Protein AF-A0A0N9I502-F1 (afdb_monomer_lite)

Foldseek 3Di:
DPQDAAAEAEEADQVADPDLVVVLLVLVQCVVQPHLAYEYDNHPDQLLVNLLVSLVRDQGHAREYEDPPDQLLRVLQSQLVSLVSNVARYEYEQDCPVHDVVSVLSVVSSLLQLQQADPQQQDCDPPVPDRGDPVRGDFSQDDDDNDGGGDNRPDHRRNLNDHAYEYEDPDDDDDDDDDDFWRYDYHDDDDDPDDRHDHDPDDDDQPDSHSCVSSVTDRGDRDD

Structure (mmCIF, N/CA/C/O backbone):
data_AF-A0A0N9I502-F1
#
_entry.id   AF-A0A0N9I502-F1
#
loop_
_atom_site.group_PDB
_atom_site.id
_atom_site.type_symbol
_atom_site.label_atom_id
_atom_site.label_alt_id
_atom_site.label_comp_id
_atom_site.label_asym_id
_atom_site.label_entity_id
_atom_site.label_seq_id
_atom_site.pdbx_PDB_ins_code
_atom_site.Cartn_x
_atom_site.Cartn_y
_atom_site.Cartn_z
_atom_site.occupancy
_atom_site.B_iso_or_equiv
_atom_site.auth_seq_id
_atom_site.auth_comp_id
_atom_site.auth_asym_id
_atom_site.auth_atom_id
_atom_site.pdbx_PDB_model_num
ATOM 1 N N . MET A 1 1 ? 12.253 -25.266 5.701 1.00 32.28 1 MET A N 1
ATOM 2 C CA . MET A 1 1 ? 11.496 -24.608 4.621 1.00 32.28 1 MET A CA 1
ATOM 3 C C . MET A 1 1 ? 12.439 -23.536 4.128 1.00 32.28 1 MET A C 1
ATOM 5 O O . MET A 1 1 ? 12.827 -22.724 4.959 1.00 32.28 1 MET A O 1
ATOM 9 N N . ASP A 1 2 ? 12.951 -23.654 2.904 1.00 36.03 2 ASP A N 1
ATOM 10 C CA . ASP A 1 2 ? 13.887 -22.654 2.374 1.00 36.03 2 ASP A CA 1
ATOM 11 C C . ASP A 1 2 ? 13.235 -21.266 2.435 1.00 36.03 2 ASP A C 1
ATOM 13 O O . ASP A 1 2 ? 12.031 -21.168 2.166 1.00 36.03 2 ASP A O 1
ATOM 17 N N . PRO A 1 3 ? 13.972 -20.209 2.817 1.00 42.69 3 PRO A N 1
ATOM 18 C CA . PRO A 1 3 ? 13.452 -18.854 2.737 1.00 42.69 3 PRO A CA 1
ATOM 19 C C . PRO A 1 3 ? 13.089 -18.568 1.276 1.00 42.69 3 PRO A C 1
ATOM 21 O O . PRO A 1 3 ? 13.925 -18.657 0.378 1.00 42.69 3 PRO A O 1
ATOM 24 N N . MET A 1 4 ? 11.811 -18.282 1.031 1.00 52.56 4 MET A N 1
ATOM 25 C CA . MET A 1 4 ? 11.301 -17.949 -0.295 1.00 52.56 4 MET A CA 1
ATOM 26 C C . MET A 1 4 ? 12.028 -16.710 -0.825 1.00 52.56 4 MET A C 1
ATOM 28 O O . MET A 1 4 ? 11.868 -15.616 -0.291 1.00 52.56 4 MET A O 1
ATOM 32 N N . THR A 1 5 ? 12.820 -16.870 -1.885 1.00 60.53 5 THR A N 1
ATOM 33 C CA . THR A 1 5 ? 13.452 -15.739 -2.570 1.00 60.53 5 THR A CA 1
ATOM 34 C C . THR A 1 5 ? 12.385 -14.956 -3.337 1.00 60.53 5 THR A C 1
ATOM 36 O O . THR A 1 5 ? 11.864 -15.437 -4.350 1.00 60.53 5 THR A O 1
ATOM 39 N N . ALA A 1 6 ? 12.049 -13.760 -2.854 1.00 65.94 6 ALA A N 1
ATOM 40 C CA . ALA A 1 6 ? 11.193 -12.820 -3.569 1.00 65.94 6 ALA A CA 1
ATOM 41 C C . ALA A 1 6 ? 11.872 -12.377 -4.875 1.00 65.94 6 ALA A C 1
ATOM 43 O O . ALA A 1 6 ? 13.055 -12.039 -4.890 1.00 65.94 6 ALA A O 1
ATOM 44 N N . LEU A 1 7 ? 11.126 -12.361 -5.973 1.00 71.81 7 LEU A N 1
ATOM 45 C CA . LEU A 1 7 ? 11.584 -11.903 -7.277 1.00 71.81 7 LEU A CA 1
ATOM 46 C C . LEU A 1 7 ? 10.995 -10.521 -7.561 1.00 71.81 7 LEU A C 1
ATOM 48 O O . LEU A 1 7 ? 9.862 -10.385 -8.030 1.00 71.81 7 LEU A O 1
ATOM 52 N N . LEU A 1 8 ? 11.790 -9.498 -7.269 1.00 73.56 8 LEU A N 1
ATOM 53 C CA . LEU A 1 8 ? 11.455 -8.096 -7.484 1.00 73.56 8 LEU A CA 1
ATOM 54 C C . LEU A 1 8 ? 12.119 -7.579 -8.764 1.00 73.56 8 LEU A 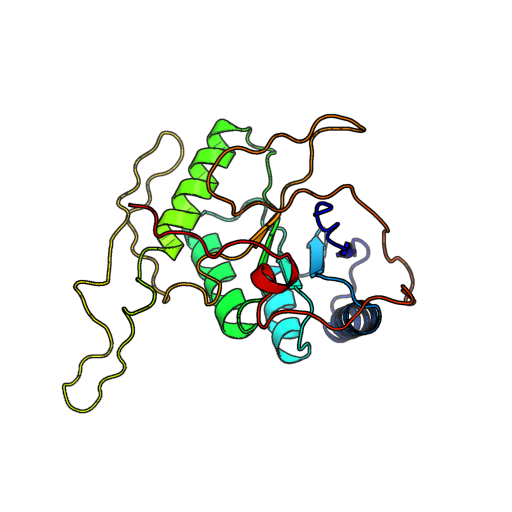C 1
ATOM 56 O O . LEU A 1 8 ? 13.317 -7.767 -8.962 1.00 73.56 8 LEU A O 1
ATOM 60 N N . ALA A 1 9 ? 11.363 -6.881 -9.609 1.00 76.12 9 ALA A N 1
ATOM 61 C CA . ALA A 1 9 ? 11.917 -6.145 -10.742 1.00 76.12 9 ALA A CA 1
ATOM 62 C C . ALA A 1 9 ? 12.116 -4.673 -10.378 1.00 76.12 9 ALA A C 1
ATOM 64 O O . ALA A 1 9 ? 11.144 -3.970 -10.112 1.00 76.12 9 ALA A O 1
ATOM 65 N N . LEU A 1 10 ? 13.354 -4.183 -10.434 1.00 78.38 10 LEU A N 1
ATOM 66 C CA . LEU A 1 10 ? 13.633 -2.751 -10.362 1.00 78.38 10 LEU A CA 1
ATOM 67 C C . LEU A 1 10 ? 13.436 -2.114 -11.746 1.00 78.38 10 LEU A C 1
ATOM 69 O O . LEU A 1 10 ? 14.182 -2.394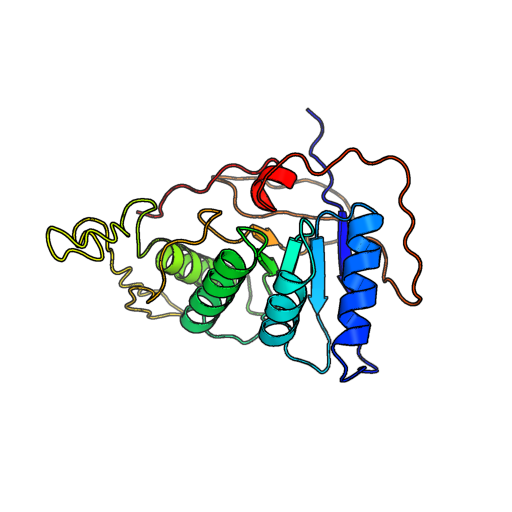 -12.687 1.00 78.38 10 LEU A O 1
ATOM 73 N N . VAL A 1 11 ? 12.444 -1.235 -11.854 1.00 75.44 11 VAL A N 1
ATOM 74 C CA . VAL A 1 11 ? 12.133 -0.460 -13.056 1.00 75.44 11 VAL A CA 1
ATOM 75 C C . VAL A 1 11 ? 12.633 0.967 -12.850 1.00 75.44 11 VAL A C 1
ATOM 77 O O . VAL A 1 11 ? 12.062 1.721 -12.065 1.00 75.44 11 VAL A O 1
ATOM 80 N N . ARG A 1 12 ? 13.706 1.320 -13.566 1.00 74.00 12 ARG A N 1
ATOM 81 C CA . ARG A 1 12 ? 14.266 2.678 -13.633 1.00 74.00 12 ARG A CA 1
ATOM 82 C C . ARG A 1 12 ? 14.110 3.227 -15.040 1.00 74.00 12 ARG A C 1
ATOM 84 O O . ARG A 1 12 ? 14.412 2.522 -16.002 1.00 74.00 12 ARG A O 1
ATOM 91 N N . ASP A 1 13 ? 13.700 4.484 -15.150 1.00 69.19 13 ASP A N 1
ATOM 92 C CA . ASP A 1 13 ? 13.554 5.167 -16.436 1.00 69.19 13 ASP A CA 1
ATOM 93 C C . ASP A 1 13 ? 14.056 6.623 -16.356 1.00 69.19 13 ASP A C 1
ATOM 95 O O . ASP A 1 13 ? 13.267 7.576 -16.360 1.00 69.19 13 ASP A O 1
ATOM 99 N N . PRO A 1 14 ? 15.388 6.818 -16.296 1.00 61.97 14 PRO A N 1
ATOM 100 C CA . PRO A 1 14 ? 15.985 8.151 -16.198 1.00 61.97 14 PRO A CA 1
ATOM 101 C C . PRO A 1 14 ? 15.836 8.959 -17.502 1.00 61.97 14 PRO A C 1
ATOM 103 O O . PRO A 1 14 ? 15.838 10.193 -17.486 1.00 61.97 14 PRO A O 1
ATOM 106 N N . GLY A 1 15 ? 15.687 8.278 -18.648 1.00 61.62 15 GLY A N 1
ATOM 107 C CA . GLY A 1 15 ? 15.419 8.895 -19.954 1.00 61.62 15 GLY A CA 1
ATOM 108 C C . GLY A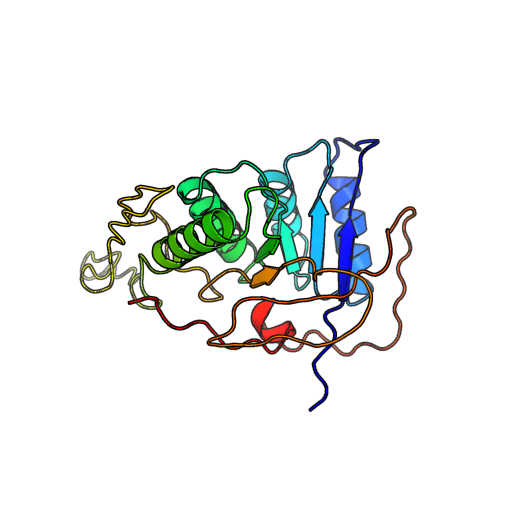 1 15 ? 13.986 9.422 -20.060 1.00 61.62 15 GLY A C 1
ATOM 109 O O . GLY A 1 15 ? 13.758 10.505 -20.615 1.00 61.62 15 GLY A O 1
ATOM 110 N N . GLY A 1 16 ? 13.053 8.721 -19.416 1.00 58.78 16 GLY A N 1
ATOM 111 C CA . GLY A 1 16 ? 11.737 9.188 -19.021 1.00 58.78 16 GLY A CA 1
ATOM 112 C C . GLY A 1 16 ? 10.739 9.219 -20.163 1.00 58.78 16 GLY A C 1
ATOM 113 O O . GLY A 1 16 ? 10.501 10.277 -20.755 1.00 58.78 16 GLY A O 1
ATOM 114 N N . ALA A 1 17 ? 10.103 8.083 -20.411 1.00 66.06 17 ALA A N 1
ATOM 115 C CA . ALA A 1 17 ? 8.831 8.033 -21.094 1.00 66.06 17 ALA A CA 1
ATOM 116 C C . ALA A 1 17 ? 7.770 8.666 -20.168 1.00 66.06 17 ALA A C 1
ATOM 118 O O . ALA A 1 17 ? 7.538 8.230 -19.037 1.00 66.06 17 ALA A O 1
ATOM 119 N N . LEU A 1 18 ? 7.170 9.774 -20.614 1.00 82.69 18 LEU A N 1
ATOM 120 C CA . LEU A 1 18 ? 6.076 10.460 -19.913 1.00 82.69 18 LEU A CA 1
ATOM 121 C C . LEU A 1 18 ? 4.720 9.902 -20.363 1.00 82.69 18 LEU A C 1
ATOM 123 O O . LEU A 1 18 ? 3.784 10.653 -20.637 1.00 82.69 18 LEU A O 1
ATOM 127 N N . ASP A 1 19 ? 4.627 8.583 -20.497 1.00 84.62 19 ASP A N 1
ATOM 128 C CA . ASP A 1 19 ? 3.460 7.906 -21.035 1.00 84.62 19 ASP A CA 1
ATOM 129 C C . ASP A 1 19 ? 3.091 6.678 -20.189 1.00 84.62 19 ASP A C 1
ATOM 131 O O . ASP A 1 19 ? 3.882 5.788 -19.894 1.00 84.62 19 ASP A O 1
ATOM 135 N N . LEU A 1 20 ? 1.829 6.613 -19.770 1.00 90.00 20 LEU A N 1
ATOM 136 C CA . LEU A 1 20 ? 1.331 5.462 -19.020 1.00 90.00 20 LEU A CA 1
ATOM 137 C C . LEU A 1 20 ? 1.453 4.130 -19.799 1.00 90.00 20 LEU A C 1
ATOM 139 O O . LEU A 1 20 ? 1.811 3.132 -19.172 1.00 90.00 20 LEU A O 1
ATOM 143 N N . PRO A 1 21 ? 1.203 4.064 -21.129 1.00 90.19 21 PRO A N 1
ATOM 144 C CA . PRO A 1 21 ? 1.312 2.816 -21.886 1.00 90.19 21 PRO A CA 1
ATOM 145 C C . PRO A 1 21 ? 2.657 2.094 -21.748 1.00 90.19 21 PRO A C 1
ATOM 147 O O . PRO A 1 21 ? 2.661 0.865 -21.698 1.00 90.19 21 PRO A O 1
ATOM 150 N N . HIS A 1 22 ? 3.773 2.822 -21.634 1.00 86.00 22 HIS A N 1
ATOM 151 C CA . HIS A 1 22 ? 5.092 2.229 -21.415 1.00 86.00 22 HIS A CA 1
ATOM 152 C C . HIS A 1 22 ? 5.140 1.408 -20.118 1.00 86.00 22 HIS A C 1
ATOM 154 O O . HIS A 1 22 ? 5.464 0.218 -20.133 1.00 86.00 22 HIS A O 1
ATOM 160 N N . TYR A 1 23 ? 4.717 2.003 -19.001 1.00 88.62 23 TYR A N 1
ATOM 161 C CA . TYR A 1 23 ? 4.699 1.328 -17.701 1.00 88.62 23 TYR A CA 1
ATOM 162 C C . TYR A 1 23 ? 3.698 0.167 -17.658 1.00 88.62 23 TYR A C 1
ATOM 164 O O . TYR A 1 23 ? 3.977 -0.861 -17.043 1.00 88.62 23 TYR A O 1
ATOM 172 N N . VAL A 1 24 ? 2.561 0.286 -18.353 1.00 91.62 24 VAL A N 1
ATOM 173 C CA . VAL A 1 24 ? 1.575 -0.804 -18.477 1.00 91.62 24 VAL A CA 1
ATOM 174 C C . VAL A 1 24 ? 2.173 -2.013 -19.199 1.00 91.62 24 VAL A C 1
ATOM 176 O O . VAL A 1 24 ? 2.003 -3.149 -18.755 1.00 91.62 24 VAL A O 1
ATOM 179 N N . GLN A 1 25 ? 2.911 -1.789 -20.289 1.00 85.38 25 GLN A N 1
ATOM 180 C CA . GLN A 1 25 ? 3.576 -2.867 -21.025 1.00 85.38 25 GLN A CA 1
ATOM 181 C C . GLN A 1 25 ? 4.608 -3.597 -20.160 1.00 85.38 25 GLN A C 1
ATOM 183 O O . GLN A 1 25 ? 4.646 -4.832 -20.177 1.00 85.38 25 GLN A O 1
ATOM 188 N N . ILE A 1 26 ? 5.399 -2.852 -19.381 1.00 86.00 26 ILE A N 1
ATOM 189 C CA . ILE A 1 26 ? 6.369 -3.415 -18.435 1.00 86.00 26 ILE A CA 1
ATOM 190 C C . ILE A 1 26 ? 5.654 -4.240 -17.363 1.00 86.00 26 ILE A C 1
ATOM 192 O O . ILE A 1 26 ? 5.982 -5.413 -17.184 1.00 86.00 26 ILE A O 1
ATOM 196 N N . ALA A 1 27 ? 4.649 -3.671 -16.692 1.00 89.25 27 ALA A N 1
ATOM 197 C CA . ALA A 1 27 ? 3.937 -4.338 -15.604 1.00 89.25 27 ALA A CA 1
ATOM 198 C C . ALA A 1 27 ? 3.314 -5.668 -16.055 1.00 89.25 27 ALA A C 1
ATOM 200 O O . ALA A 1 27 ? 3.520 -6.702 -15.421 1.00 89.25 27 ALA A O 1
ATOM 201 N N . HIS A 1 28 ? 2.650 -5.679 -17.214 1.00 88.38 28 HIS A N 1
ATOM 202 C CA . HIS A 1 28 ? 2.103 -6.906 -17.787 1.00 88.38 28 HIS A CA 1
ATOM 203 C C . HIS A 1 28 ? 3.176 -7.922 -18.196 1.00 88.38 28 HIS A C 1
ATOM 205 O O . HIS A 1 28 ? 2.949 -9.128 -18.093 1.00 88.38 28 HIS A O 1
ATOM 211 N N . ALA A 1 29 ? 4.326 -7.475 -18.709 1.00 83.31 29 ALA A N 1
ATOM 212 C CA . ALA A 1 29 ? 5.420 -8.382 -19.044 1.00 83.31 29 ALA A CA 1
ATOM 213 C C . ALA A 1 29 ? 5.975 -9.069 -17.789 1.00 83.31 29 ALA A C 1
ATOM 215 O O . ALA A 1 29 ? 6.150 -10.286 -17.797 1.00 83.31 29 ALA A O 1
ATOM 216 N N . LEU A 1 30 ? 6.176 -8.309 -16.711 1.00 84.12 30 LEU A N 1
ATOM 217 C CA . LEU A 1 30 ? 6.656 -8.816 -15.426 1.00 84.12 30 LEU A CA 1
ATOM 218 C C . LEU A 1 30 ? 5.656 -9.778 -14.771 1.00 84.12 30 LEU A C 1
ATOM 220 O O . LEU A 1 30 ? 6.042 -10.843 -14.296 1.00 84.12 30 LEU A O 1
ATOM 224 N N . GLU A 1 31 ? 4.364 -9.454 -14.806 1.00 87.50 31 GLU A N 1
ATOM 225 C CA . GLU A 1 31 ? 3.307 -10.304 -14.248 1.00 87.50 31 GLU A CA 1
ATOM 226 C C . GLU A 1 31 ? 3.154 -11.632 -15.013 1.00 87.50 31 GLU A C 1
ATOM 228 O O . GLU A 1 31 ? 3.021 -12.703 -14.411 1.00 87.50 31 GLU A O 1
ATOM 233 N N . ARG A 1 32 ? 3.256 -11.603 -16.352 1.00 84.69 32 ARG A N 1
ATOM 234 C CA . ARG A 1 32 ? 3.321 -12.833 -17.168 1.00 84.69 32 ARG A CA 1
ATOM 235 C C . ARG A 1 32 ? 4.568 -13.658 -16.860 1.00 84.69 32 ARG A C 1
ATOM 237 O O . ARG A 1 32 ? 4.495 -14.883 -16.875 1.00 84.69 32 ARG A O 1
ATOM 244 N N . ALA A 1 33 ? 5.682 -12.989 -16.573 1.00 80.19 33 ALA A N 1
ATOM 245 C CA . ALA A 1 33 ? 6.946 -13.606 -16.188 1.00 80.19 33 ALA A CA 1
ATOM 246 C C . ALA A 1 33 ? 7.007 -14.032 -14.710 1.00 80.19 33 ALA A C 1
ATOM 248 O O . ALA A 1 33 ? 8.052 -14.503 -14.271 1.00 80.19 33 ALA A O 1
ATOM 249 N N . ARG A 1 34 ? 5.906 -13.896 -13.953 1.00 83.44 34 ARG A N 1
ATOM 250 C CA . ARG A 1 34 ? 5.786 -14.329 -12.550 1.00 83.44 34 ARG A CA 1
ATOM 251 C C . ARG A 1 34 ? 6.758 -13.633 -11.591 1.00 83.44 34 ARG A C 1
ATOM 253 O O . ARG A 1 34 ? 7.256 -14.252 -10.651 1.00 83.44 34 ARG A O 1
ATOM 260 N N . PHE A 1 35 ? 7.004 -12.342 -11.809 1.00 84.50 35 PHE A N 1
ATOM 261 C CA . PHE A 1 35 ? 7.614 -11.491 -10.785 1.00 84.50 35 PHE A CA 1
ATOM 262 C C . PHE A 1 35 ? 6.652 -11.293 -9.616 1.00 84.50 35 PHE A C 1
ATOM 264 O O . PHE A 1 35 ? 5.452 -11.097 -9.821 1.00 84.50 35 PHE A O 1
ATOM 271 N N . ASP A 1 36 ? 7.186 -11.317 -8.399 1.00 83.44 36 ASP A N 1
ATOM 272 C CA . ASP A 1 36 ? 6.411 -11.091 -7.179 1.00 83.44 36 ASP A CA 1
ATOM 273 C C . ASP A 1 36 ? 5.995 -9.623 -7.077 1.00 83.44 36 ASP A C 1
ATOM 275 O O . ASP A 1 36 ? 4.877 -9.312 -6.668 1.00 83.44 36 ASP A O 1
ATOM 279 N N . ALA A 1 37 ? 6.868 -8.713 -7.510 1.00 88.12 37 ALA A N 1
ATOM 280 C CA . ALA A 1 37 ? 6.613 -7.284 -7.483 1.00 88.12 37 ALA A CA 1
ATOM 281 C C . ALA A 1 37 ? 7.439 -6.511 -8.523 1.00 88.12 37 ALA A C 1
ATOM 283 O O . ALA A 1 37 ? 8.479 -6.978 -8.995 1.00 88.12 37 ALA A O 1
ATOM 284 N N . LEU A 1 38 ? 6.989 -5.296 -8.835 1.00 89.81 38 LEU A N 1
ATOM 285 C CA . LEU A 1 38 ? 7.773 -4.269 -9.514 1.00 89.81 38 LEU A CA 1
ATOM 286 C C . LEU A 1 38 ? 8.036 -3.106 -8.551 1.00 89.81 38 LEU A C 1
ATOM 288 O O . LEU A 1 38 ? 7.127 -2.653 -7.857 1.00 89.81 38 LEU A O 1
ATOM 292 N N . LEU A 1 39 ? 9.274 -2.627 -8.532 1.00 88.00 39 LEU A N 1
ATOM 293 C CA . LEU A 1 39 ? 9.710 -1.429 -7.830 1.00 88.00 39 LEU A CA 1
ATOM 294 C C . LEU A 1 39 ? 9.932 -0.326 -8.851 1.00 88.00 39 LEU A C 1
ATOM 296 O O . LEU A 1 39 ? 10.782 -0.456 -9.731 1.00 88.00 39 LEU A O 1
ATOM 300 N N . LEU A 1 40 ? 9.174 0.756 -8.712 1.00 87.25 40 LEU A N 1
ATOM 301 C CA . LEU A 1 40 ? 9.327 1.938 -9.544 1.00 87.25 40 LEU A CA 1
ATOM 302 C C . LEU A 1 40 ? 10.155 2.983 -8.790 1.00 87.25 40 LEU A C 1
ATOM 304 O O . LEU A 1 40 ? 9.727 3.474 -7.746 1.00 87.25 40 LEU A O 1
ATOM 308 N N . SER A 1 41 ? 11.338 3.295 -9.317 1.00 81.19 41 SER A N 1
ATOM 309 C CA . SER A 1 41 ? 12.295 4.246 -8.735 1.00 81.19 41 SER A CA 1
ATOM 310 C C . SER A 1 41 ? 13.018 4.995 -9.855 1.00 81.19 41 SER A C 1
ATOM 312 O O . SER A 1 41 ? 13.118 4.489 -10.972 1.00 81.19 41 SER A O 1
ATOM 314 N N . ASP A 1 42 ? 13.528 6.195 -9.568 1.00 76.69 42 ASP A N 1
ATOM 315 C CA . ASP A 1 42 ? 14.290 7.012 -10.525 1.00 76.69 42 ASP A CA 1
ATOM 316 C C . ASP A 1 42 ? 13.560 7.190 -11.877 1.00 76.69 42 ASP A C 1
ATOM 318 O O . ASP A 1 42 ? 14.092 6.932 -12.961 1.00 76.69 42 ASP A O 1
ATOM 322 N N . THR A 1 43 ? 12.282 7.573 -11.796 1.00 79.19 43 THR A N 1
ATOM 323 C CA . THR A 1 43 ? 11.407 7.864 -12.939 1.00 79.19 43 THR A CA 1
ATOM 324 C C . THR A 1 43 ? 11.049 9.343 -12.999 1.00 79.19 43 THR A C 1
ATOM 326 O O . THR A 1 43 ? 10.945 10.014 -11.974 1.00 79.19 43 THR A O 1
ATOM 329 N N . LYS A 1 44 ? 10.779 9.871 -14.202 1.00 83.81 44 LYS A N 1
ATOM 330 C CA . LYS A 1 44 ? 10.295 11.261 -14.346 1.00 83.81 44 LYS A CA 1
ATOM 331 C C . LYS A 1 44 ? 8.889 11.485 -13.786 1.00 83.81 44 LYS A C 1
ATOM 333 O O . LYS A 1 44 ? 8.570 12.599 -13.377 1.00 83.81 44 LYS A O 1
ATOM 338 N N . LEU A 1 45 ? 8.035 10.464 -13.831 1.00 88.31 45 LEU A N 1
ATOM 339 C CA . LEU A 1 45 ? 6.712 10.495 -13.209 1.00 88.31 45 LEU A CA 1
ATOM 340 C C . LEU A 1 45 ? 6.818 10.067 -11.742 1.00 88.31 45 LEU A C 1
ATOM 342 O O . LEU A 1 45 ? 7.619 9.196 -11.418 1.00 88.31 45 LEU A O 1
ATOM 346 N N . ASP A 1 46 ? 5.980 10.646 -10.881 1.00 89.94 46 ASP A N 1
ATOM 347 C CA . ASP A 1 46 ? 5.867 10.254 -9.470 1.00 89.94 46 ASP A CA 1
ATOM 348 C C . ASP A 1 46 ? 5.349 8.800 -9.364 1.00 89.94 46 ASP A C 1
ATOM 350 O O . ASP A 1 46 ? 4.230 8.522 -9.826 1.00 89.94 46 ASP A O 1
ATOM 354 N N . PRO A 1 47 ? 6.103 7.867 -8.745 1.00 91.75 47 PRO A N 1
ATOM 355 C CA . PRO A 1 47 ? 5.658 6.489 -8.555 1.00 91.75 47 PRO A CA 1
ATOM 356 C C . PRO A 1 47 ? 4.307 6.367 -7.845 1.00 91.75 47 PRO A C 1
ATOM 358 O O . PRO A 1 47 ? 3.492 5.516 -8.201 1.00 91.75 47 PRO A O 1
ATOM 361 N N . LEU A 1 48 ? 4.006 7.264 -6.901 1.00 92.75 48 LEU A N 1
ATOM 362 C CA . LEU A 1 48 ? 2.738 7.278 -6.164 1.00 92.75 48 LEU A CA 1
ATOM 363 C C . LEU A 1 48 ? 1.552 7.754 -7.019 1.00 92.75 48 LEU A C 1
ATOM 365 O O . LEU A 1 48 ? 0.412 7.708 -6.554 1.00 92.75 48 LEU A O 1
ATOM 369 N N . VAL A 1 49 ? 1.799 8.182 -8.260 1.00 94.12 49 VAL A N 1
ATOM 370 C CA . VAL A 1 49 ? 0.779 8.460 -9.283 1.00 94.12 49 VAL A CA 1
ATOM 371 C C . VAL A 1 49 ? 0.692 7.321 -10.300 1.00 94.12 49 VAL A C 1
ATOM 373 O O . VAL A 1 49 ? -0.410 6.920 -10.675 1.00 94.12 49 VAL A O 1
ATOM 376 N N . VAL A 1 50 ? 1.831 6.767 -10.724 1.00 95.00 50 VAL A N 1
ATOM 377 C CA . VAL A 1 50 ? 1.880 5.696 -11.735 1.00 95.00 50 VAL A CA 1
ATOM 378 C C . VAL A 1 50 ? 1.365 4.368 -11.179 1.00 95.00 50 VAL A C 1
ATOM 380 O O . VAL A 1 50 ? 0.544 3.714 -11.820 1.00 95.00 50 VAL A O 1
ATOM 383 N N . LEU A 1 51 ? 1.788 3.972 -9.976 1.00 97.19 51 LEU A N 1
ATOM 384 C CA . LEU A 1 51 ? 1.429 2.676 -9.392 1.00 97.19 51 LEU A CA 1
ATOM 385 C C . LEU A 1 51 ? -0.091 2.501 -9.198 1.00 97.19 51 LEU A C 1
ATOM 387 O O . LEU A 1 51 ? -0.593 1.439 -9.560 1.00 97.19 51 LEU A O 1
ATOM 391 N N . PRO A 1 52 ? -0.873 3.505 -8.741 1.00 97.56 52 PRO A N 1
ATOM 392 C CA . PRO A 1 52 ? -2.335 3.408 -8.740 1.00 97.56 52 PRO A CA 1
ATOM 393 C C . PRO A 1 52 ? -2.959 3.173 -10.123 1.00 97.56 52 PRO A C 1
ATOM 395 O O . PRO A 1 52 ? -3.955 2.460 -10.225 1.00 97.56 52 PRO A O 1
ATOM 398 N N . ALA A 1 53 ? -2.390 3.738 -11.193 1.00 97.44 53 ALA A N 1
ATOM 399 C CA . ALA A 1 53 ? -2.861 3.455 -12.547 1.00 97.44 53 ALA A CA 1
ATOM 400 C C . ALA A 1 53 ? -2.536 2.011 -12.956 1.00 97.44 53 ALA A C 1
ATOM 402 O O . ALA A 1 53 ? -3.398 1.322 -13.501 1.00 97.44 53 ALA A O 1
ATOM 403 N N . LEU A 1 54 ? -1.340 1.516 -12.621 1.00 97.69 54 LEU A N 1
ATOM 404 C CA . LEU A 1 54 ? -0.964 0.119 -12.866 1.00 97.69 54 LEU A CA 1
ATOM 405 C C . LEU A 1 54 ? -1.819 -0.868 -12.065 1.00 97.69 54 LEU A C 1
ATOM 407 O O . LEU A 1 54 ? -2.143 -1.940 -12.573 1.00 97.69 54 LEU A O 1
ATOM 411 N N . ALA A 1 55 ? -2.252 -0.494 -10.859 1.00 98.19 55 ALA A N 1
ATOM 412 C CA . ALA A 1 55 ? -3.163 -1.299 -10.050 1.00 98.19 55 ALA A CA 1
ATOM 413 C C . ALA A 1 55 ? -4.487 -1.602 -10.768 1.00 98.19 55 ALA A C 1
ATOM 415 O O . ALA A 1 55 ? -5.049 -2.671 -10.566 1.00 98.19 55 ALA A O 1
ATOM 416 N N . SER A 1 56 ? -4.961 -0.694 -11.629 1.00 97.12 56 SER A N 1
ATOM 417 C CA . SER A 1 56 ? -6.215 -0.870 -12.376 1.00 97.12 56 SER A CA 1
ATOM 418 C C . SER A 1 56 ? -6.110 -1.806 -13.587 1.00 97.12 56 SER A C 1
ATOM 420 O O . SER A 1 56 ? -7.133 -2.183 -14.155 1.00 97.12 56 SER A O 1
ATOM 422 N N . VAL A 1 57 ? -4.889 -2.162 -13.994 1.00 97.69 57 VAL A N 1
ATOM 423 C CA . VAL A 1 57 ? -4.609 -2.983 -15.184 1.00 97.69 57 VAL A CA 1
ATOM 424 C C . VAL A 1 57 ? -3.700 -4.176 -14.884 1.00 97.69 57 VAL A C 1
ATOM 426 O O . VAL A 1 57 ? -3.141 -4.763 -15.796 1.00 97.69 57 VAL A O 1
ATOM 429 N N . THR A 1 58 ? -3.513 -4.536 -13.618 1.00 96.94 58 THR A N 1
ATOM 430 C CA . THR A 1 58 ? -2.760 -5.728 -13.198 1.00 96.94 58 THR A CA 1
ATOM 431 C C . THR A 1 58 ? -3.527 -6.431 -12.094 1.00 96.94 58 THR A C 1
ATOM 433 O O . THR A 1 58 ? -4.233 -5.767 -11.334 1.00 96.94 58 THR A O 1
ATOM 436 N N . ASP A 1 59 ? -3.361 -7.743 -11.973 1.00 95.25 59 ASP A N 1
ATOM 437 C CA . ASP A 1 59 ? -4.194 -8.566 -11.089 1.00 95.25 59 ASP A CA 1
ATOM 438 C C . ASP A 1 59 ? -3.435 -9.075 -9.857 1.00 95.25 59 ASP A C 1
ATOM 440 O O . ASP A 1 59 ? -4.019 -9.250 -8.788 1.00 95.25 59 ASP A O 1
ATOM 444 N N . HIS A 1 60 ? -2.127 -9.301 -9.978 1.00 94.31 60 HIS A N 1
ATOM 445 C CA . HIS A 1 60 ? -1.356 -10.080 -9.012 1.00 94.31 60 HIS A CA 1
ATOM 446 C C . HIS A 1 60 ? -0.019 -9.459 -8.621 1.00 94.31 60 HIS A C 1
ATOM 448 O O . HIS A 1 60 ? 0.371 -9.564 -7.458 1.00 94.31 60 HIS A O 1
ATOM 454 N N . ILE A 1 61 ? 0.688 -8.819 -9.556 1.00 92.81 61 ILE A N 1
ATOM 455 C CA . ILE A 1 61 ? 2.036 -8.306 -9.279 1.00 92.81 61 ILE A CA 1
ATOM 456 C C . ILE A 1 61 ? 2.017 -7.232 -8.179 1.00 92.81 61 ILE A C 1
ATOM 458 O O . ILE A 1 61 ? 1.149 -6.355 -8.162 1.00 92.81 61 ILE A O 1
ATOM 462 N N . GLY A 1 62 ? 2.973 -7.289 -7.253 1.00 95.50 62 GLY A N 1
ATOM 463 C CA . GLY A 1 62 ? 3.196 -6.255 -6.245 1.00 95.50 62 GLY A CA 1
ATOM 464 C C . GLY A 1 62 ? 3.618 -4.915 -6.851 1.00 95.50 62 GLY A C 1
ATOM 465 O O . GLY A 1 62 ? 4.334 -4.868 -7.850 1.00 95.50 62 GLY A O 1
ATOM 466 N N . LEU A 1 63 ? 3.187 -3.822 -6.229 1.00 97.12 63 LEU A N 1
ATOM 467 C CA . LEU A 1 63 ? 3.394 -2.447 -6.680 1.00 97.12 63 LEU A CA 1
ATOM 468 C C . LEU A 1 63 ? 4.170 -1.684 -5.606 1.00 97.12 63 LEU A C 1
ATOM 470 O O . LEU A 1 63 ? 3.584 -1.185 -4.643 1.00 97.12 63 LEU A O 1
ATOM 474 N N . VAL A 1 64 ? 5.492 -1.632 -5.756 1.00 93.31 64 VAL A N 1
ATOM 475 C CA . VAL A 1 64 ? 6.406 -1.092 -4.745 1.00 93.31 64 VAL A CA 1
ATOM 476 C C . VAL A 1 64 ? 6.815 0.322 -5.126 1.00 93.31 64 VAL A C 1
ATOM 478 O O . VAL A 1 64 ? 7.362 0.558 -6.206 1.00 93.31 64 VAL A O 1
ATOM 481 N N . ALA A 1 65 ? 6.531 1.264 -4.231 1.00 91.19 65 ALA A N 1
ATOM 482 C CA . ALA A 1 65 ? 6.921 2.656 -4.386 1.00 91.19 65 ALA A CA 1
ATOM 483 C C . ALA A 1 65 ? 8.250 2.924 -3.677 1.00 91.19 65 ALA A C 1
ATOM 485 O O . ALA A 1 65 ? 8.401 2.589 -2.500 1.00 91.19 65 ALA A O 1
ATOM 486 N N . ASP A 1 66 ? 9.167 3.581 -4.380 1.00 83.31 66 ASP A N 1
ATOM 487 C CA . ASP A 1 66 ? 10.221 4.379 -3.762 1.00 83.31 66 ASP A CA 1
ATOM 488 C C . ASP A 1 66 ? 9.640 5.746 -3.375 1.00 83.31 66 ASP A C 1
ATOM 490 O O . ASP A 1 66 ? 8.944 6.385 -4.172 1.00 83.31 66 ASP A O 1
ATOM 494 N N . THR A 1 67 ? 9.844 6.163 -2.127 1.00 75.62 67 THR A N 1
ATOM 495 C CA . THR A 1 67 ? 9.180 7.344 -1.563 1.00 75.62 67 THR A CA 1
ATOM 496 C C . THR A 1 67 ? 10.107 8.217 -0.725 1.00 75.62 67 THR A C 1
ATOM 498 O O . THR A 1 67 ? 9.651 8.843 0.241 1.00 75.62 67 THR A O 1
ATOM 501 N N . SER A 1 68 ? 11.392 8.270 -1.080 1.00 76.19 68 SER A N 1
ATOM 502 C CA . SER A 1 68 ? 12.348 9.218 -0.500 1.00 76.19 68 SER A CA 1
ATOM 503 C C . SER A 1 68 ? 11.768 10.638 -0.431 1.00 76.19 68 SER A C 1
ATOM 505 O O . SER A 1 68 ? 11.164 11.143 -1.380 1.00 76.19 68 SER A O 1
ATOM 507 N N . GLY A 1 69 ? 11.933 11.298 0.718 1.00 81.38 69 GLY A N 1
ATOM 508 C CA . GLY A 1 69 ? 11.533 12.696 0.921 1.00 81.38 69 GLY A CA 1
ATOM 509 C C . GLY A 1 69 ? 10.036 12.957 1.156 1.00 81.38 69 GLY A C 1
ATOM 510 O O . GLY A 1 69 ? 9.626 14.117 1.242 1.00 81.38 69 GLY A O 1
ATOM 511 N N . VAL A 1 70 ? 9.193 11.928 1.288 1.00 89.88 70 VAL A N 1
ATOM 512 C CA . VAL A 1 70 ? 7.771 12.101 1.641 1.00 89.88 70 VAL A CA 1
ATOM 513 C C . VAL A 1 70 ? 7.606 12.135 3.165 1.00 89.88 70 VAL A C 1
ATOM 515 O O . VAL A 1 70 ? 8.143 11.292 3.869 1.00 89.88 70 VAL A O 1
ATOM 518 N N . ALA A 1 71 ? 6.822 13.068 3.714 1.00 93.00 71 ALA A N 1
ATOM 519 C CA . ALA A 1 71 ? 6.529 13.087 5.154 1.00 93.00 71 ALA A CA 1
ATOM 520 C C . ALA A 1 71 ? 5.676 11.867 5.587 1.00 93.00 71 ALA A C 1
ATOM 522 O O . ALA A 1 71 ? 4.766 11.476 4.842 1.00 93.00 71 ALA A O 1
ATOM 523 N N . PRO A 1 72 ? 5.858 11.318 6.806 1.00 94.38 72 PRO A N 1
ATOM 524 C CA . PRO A 1 72 ? 5.309 10.010 7.186 1.00 94.38 72 PRO A CA 1
ATOM 525 C C . PRO A 1 72 ? 3.775 9.946 7.131 1.00 94.38 72 PRO A C 1
ATOM 527 O O . PRO A 1 72 ? 3.210 8.956 6.670 1.00 94.38 72 PRO A O 1
ATOM 530 N N . TYR A 1 73 ? 3.065 11.025 7.493 1.00 97.62 73 TYR A N 1
ATOM 531 C CA . TYR A 1 73 ? 1.598 11.060 7.383 1.00 97.62 73 TYR A CA 1
ATOM 532 C C . TYR A 1 73 ? 1.107 10.954 5.934 1.00 97.62 73 TYR A C 1
ATOM 534 O O . TYR A 1 73 ? 0.127 10.267 5.634 1.00 97.62 73 TYR A O 1
ATOM 542 N N . HIS A 1 74 ? 1.785 11.647 5.017 1.00 96.81 74 HIS A N 1
ATOM 543 C CA . HIS A 1 74 ? 1.439 11.615 3.602 1.00 96.81 74 HIS A CA 1
ATOM 544 C C . HIS A 1 74 ? 1.784 10.270 2.982 1.00 96.81 74 HIS A C 1
ATOM 546 O O . HIS A 1 74 ? 0.973 9.752 2.211 1.00 96.81 74 HIS A O 1
ATOM 552 N N . LEU A 1 75 ? 2.927 9.692 3.355 1.00 95.81 75 LEU A N 1
ATOM 553 C CA . LEU A 1 75 ? 3.312 8.367 2.906 1.00 95.81 75 LEU A CA 1
ATOM 554 C C . LEU A 1 75 ? 2.292 7.316 3.354 1.00 95.81 75 LEU A C 1
ATOM 556 O O . LEU A 1 75 ? 1.733 6.617 2.508 1.00 95.81 75 LEU A O 1
ATOM 560 N N . ALA A 1 76 ? 1.982 7.269 4.654 1.00 97.19 76 ALA A N 1
ATOM 561 C CA . ALA A 1 76 ? 1.035 6.314 5.222 1.00 97.19 76 ALA A CA 1
ATOM 562 C C . ALA A 1 76 ? -0.307 6.347 4.477 1.00 97.19 76 ALA A C 1
ATOM 564 O O . ALA A 1 76 ? -0.828 5.308 4.069 1.00 97.19 76 ALA A O 1
ATOM 565 N N . ARG A 1 77 ? -0.839 7.549 4.213 1.00 98.00 77 ARG A N 1
ATOM 566 C CA . ARG A 1 77 ? -2.103 7.722 3.483 1.00 98.00 77 ARG A CA 1
ATOM 567 C C . ARG A 1 77 ? -2.007 7.272 2.023 1.00 98.00 77 ARG A C 1
ATOM 569 O O . ARG A 1 77 ? -2.942 6.640 1.529 1.00 98.00 77 ARG A O 1
ATOM 576 N N . LYS A 1 78 ? -0.926 7.625 1.319 1.00 97.62 78 LYS A N 1
ATOM 577 C CA . LYS A 1 78 ? -0.733 7.284 -0.101 1.00 97.62 78 LYS A CA 1
ATOM 578 C C . LYS A 1 78 ? -0.585 5.775 -0.288 1.00 97.62 78 LYS A C 1
ATOM 580 O O . LYS A 1 78 ? -1.298 5.207 -1.109 1.00 97.62 78 LYS A O 1
ATOM 585 N N . LEU A 1 79 ? 0.245 5.125 0.525 1.00 97.50 79 LEU A N 1
ATOM 586 C CA . LEU A 1 79 ? 0.434 3.676 0.477 1.00 97.50 79 LEU A CA 1
ATOM 587 C C . LEU A 1 79 ? -0.814 2.909 0.914 1.00 97.50 79 LEU A C 1
ATOM 589 O O . LEU A 1 79 ? -1.186 1.954 0.247 1.00 97.50 79 LEU A O 1
ATOM 593 N N . ALA A 1 80 ? -1.522 3.355 1.958 1.00 98.12 80 ALA A N 1
ATOM 594 C CA . ALA A 1 80 ? -2.800 2.744 2.330 1.00 98.12 80 ALA A CA 1
ATOM 595 C C . ALA A 1 80 ? -3.826 2.849 1.192 1.00 98.12 80 ALA A C 1
ATOM 597 O O . ALA A 1 80 ? -4.559 1.902 0.923 1.00 98.12 80 ALA A O 1
ATOM 598 N N . SER A 1 81 ? -3.857 3.985 0.488 1.00 98.25 81 SER A N 1
ATOM 599 C CA . SER A 1 81 ? -4.731 4.160 -0.677 1.00 98.25 81 SER A CA 1
ATOM 600 C C . SER A 1 81 ? -4.344 3.214 -1.814 1.00 98.25 81 SER A C 1
ATOM 602 O O . SER A 1 81 ? -5.224 2.572 -2.379 1.00 98.25 81 SER A O 1
ATOM 604 N N . LEU A 1 82 ? -3.048 3.088 -2.124 1.00 98.25 82 LEU A N 1
ATOM 605 C CA . LEU A 1 82 ? -2.552 2.123 -3.108 1.00 98.25 82 LEU A CA 1
ATOM 606 C C . LEU A 1 82 ? -2.907 0.686 -2.706 1.00 98.25 82 LEU A C 1
ATOM 608 O O . LEU A 1 82 ? -3.325 -0.093 -3.558 1.00 98.25 82 LEU A O 1
ATOM 612 N N . ASP A 1 83 ? -2.796 0.337 -1.426 1.00 98.31 83 ASP A N 1
ATOM 613 C CA . ASP A 1 83 ? -3.109 -1.009 -0.944 1.00 98.31 83 ASP A CA 1
ATOM 614 C C . ASP A 1 83 ? -4.602 -1.322 -1.097 1.00 98.31 83 ASP A C 1
ATOM 616 O O . ASP A 1 83 ? -4.958 -2.373 -1.623 1.00 98.31 83 ASP A O 1
ATOM 620 N N . HIS A 1 84 ? -5.489 -0.378 -0.759 1.00 97.88 84 HIS A N 1
ATOM 621 C CA . HIS A 1 84 ? -6.930 -0.516 -1.020 1.00 97.88 84 HIS A CA 1
ATOM 622 C C . HIS A 1 84 ? -7.253 -0.613 -2.515 1.00 97.88 84 HIS A C 1
ATOM 624 O O . HIS A 1 84 ? -8.044 -1.467 -2.907 1.00 97.88 84 HIS A O 1
ATOM 630 N N . LEU A 1 85 ? -6.650 0.236 -3.355 1.00 98.06 85 LEU A N 1
ATOM 631 C CA . LEU A 1 85 ? -6.895 0.244 -4.805 1.00 98.06 85 LEU A CA 1
ATOM 632 C C . LEU A 1 85 ? -6.398 -1.028 -5.494 1.00 98.06 85 LEU A C 1
ATOM 634 O O . LEU A 1 85 ? -7.014 -1.489 -6.448 1.00 98.06 85 LEU A O 1
ATOM 638 N N . SER A 1 86 ? -5.285 -1.581 -5.019 1.00 98.19 86 SER A N 1
ATOM 639 C CA . SER A 1 86 ? -4.653 -2.761 -5.605 1.00 98.19 86 SER A CA 1
ATOM 640 C C . SER A 1 86 ? -5.162 -4.084 -5.032 1.00 98.19 86 SER A C 1
ATOM 642 O O . SER A 1 86 ? -4.777 -5.134 -5.539 1.00 98.19 86 SER A O 1
ATOM 644 N N . GLY A 1 87 ? -6.024 -4.052 -4.010 1.00 97.25 87 GLY A N 1
ATOM 645 C CA . GLY A 1 87 ? -6.519 -5.259 -3.347 1.00 97.25 87 GLY A CA 1
ATOM 646 C C . GLY A 1 87 ? -5.484 -5.919 -2.435 1.00 97.25 87 GLY A C 1
ATOM 647 O O . GLY A 1 87 ? -5.512 -7.128 -2.246 1.00 97.25 87 GLY A O 1
ATOM 648 N N . GLY A 1 88 ? -4.570 -5.138 -1.864 1.00 97.62 88 GLY A N 1
ATOM 649 C CA . GLY A 1 88 ? -3.506 -5.654 -1.021 1.00 97.62 88 GLY A CA 1
ATOM 650 C C . GLY A 1 88 ? -2.256 -6.018 -1.813 1.00 97.62 88 GLY A C 1
ATOM 651 O O . GLY A 1 88 ? -1.738 -7.120 -1.651 1.00 97.62 88 GLY A O 1
ATOM 652 N N . ARG A 1 89 ? -1.776 -5.159 -2.715 1.00 97.75 89 ARG A N 1
ATOM 653 C CA . ARG A 1 89 ? -0.527 -5.388 -3.468 1.00 97.75 89 ARG A CA 1
ATOM 654 C C . ARG A 1 89 ? 0.484 -4.258 -3.297 1.00 97.75 89 ARG A C 1
ATOM 656 O O . ARG A 1 89 ? 1.475 -4.233 -4.023 1.00 97.75 89 ARG A O 1
ATOM 663 N N . ALA A 1 90 ? 0.260 -3.329 -2.370 1.00 97.25 90 ALA A N 1
ATOM 664 C CA . ALA A 1 90 ? 1.189 -2.230 -2.162 1.00 97.25 90 ALA A CA 1
ATOM 665 C C . ALA A 1 90 ? 2.463 -2.705 -1.456 1.00 97.25 90 ALA A C 1
ATOM 667 O O . ALA A 1 90 ? 2.425 -3.518 -0.530 1.00 97.25 90 ALA A O 1
ATOM 668 N N . GLY A 1 91 ? 3.587 -2.132 -1.868 1.00 93.31 91 GLY A N 1
ATOM 669 C CA . GLY A 1 91 ? 4.839 -2.211 -1.137 1.00 93.31 91 GLY A CA 1
ATOM 670 C C . GLY A 1 91 ? 5.512 -0.850 -1.026 1.00 93.31 91 GLY A C 1
ATOM 671 O O . GLY A 1 91 ? 5.200 0.087 -1.765 1.00 93.31 91 GLY A O 1
ATOM 672 N N . TRP A 1 92 ? 6.451 -0.755 -0.099 1.00 90.88 92 TRP A N 1
ATOM 673 C CA . TRP A 1 92 ? 7.219 0.447 0.183 1.00 90.88 92 TRP A CA 1
ATOM 674 C C . TRP A 1 92 ? 8.694 0.105 0.276 1.00 90.88 92 TRP A C 1
ATOM 676 O O . TRP A 1 92 ? 9.076 -0.663 1.149 1.00 90.88 92 TRP A O 1
ATOM 686 N N . LEU A 1 93 ? 9.516 0.682 -0.595 1.00 86.25 93 LEU A N 1
ATOM 687 C CA . LEU A 1 93 ? 10.960 0.657 -0.420 1.00 86.25 93 LEU A CA 1
ATOM 688 C C . LEU A 1 93 ? 11.369 1.748 0.574 1.00 86.25 93 LEU A C 1
ATOM 690 O O . LEU A 1 93 ? 11.148 2.935 0.326 1.00 86.25 93 LEU A O 1
ATOM 694 N N . ILE A 1 94 ? 11.968 1.338 1.687 1.00 78.31 94 ILE A N 1
ATOM 695 C CA . ILE A 1 94 ? 12.478 2.258 2.694 1.00 78.31 94 ILE A CA 1
ATOM 696 C C . ILE A 1 94 ? 13.811 2.868 2.262 1.00 78.31 94 ILE A C 1
ATOM 698 O O . ILE A 1 94 ? 14.718 2.164 1.815 1.00 78.31 94 ILE A O 1
ATOM 702 N N . ASP A 1 95 ? 13.923 4.181 2.437 1.00 74.06 95 ASP A N 1
ATOM 703 C CA . ASP A 1 95 ? 15.172 4.913 2.279 1.00 74.06 95 ASP A CA 1
ATOM 704 C C . ASP A 1 95 ? 15.857 5.041 3.643 1.00 74.06 95 ASP A C 1
ATOM 706 O O . ASP A 1 95 ? 15.263 5.548 4.594 1.00 74.06 95 ASP A O 1
ATOM 710 N N . THR A 1 96 ? 17.094 4.558 3.737 1.00 69.81 96 THR A N 1
ATOM 711 C CA . THR A 1 96 ? 17.915 4.606 4.955 1.00 69.81 96 THR A CA 1
ATOM 712 C C . THR A 1 96 ? 18.922 5.763 4.935 1.00 69.81 96 THR A C 1
ATOM 714 O O . THR A 1 96 ? 19.810 5.814 5.788 1.00 69.81 96 THR A O 1
ATOM 717 N N . ALA A 1 97 ? 18.844 6.683 3.962 1.00 68.62 97 ALA A N 1
ATOM 718 C CA . ALA A 1 97 ? 19.826 7.757 3.779 1.00 68.62 97 ALA A CA 1
ATOM 719 C C . ALA A 1 97 ? 19.944 8.711 4.982 1.00 68.62 97 ALA A C 1
ATOM 721 O O . ALA A 1 97 ? 21.030 9.235 5.236 1.00 68.62 97 ALA A O 1
ATOM 722 N N . ASP A 1 98 ? 18.867 8.893 5.749 1.00 67.56 98 ASP A N 1
ATOM 723 C CA . ASP A 1 98 ? 18.839 9.756 6.940 1.00 67.56 98 ASP A CA 1
ATOM 724 C C . ASP A 1 98 ? 19.386 9.066 8.212 1.00 67.56 98 ASP A C 1
ATOM 726 O O . ASP A 1 98 ? 19.396 9.653 9.296 1.00 67.56 98 ASP A O 1
ATOM 730 N N . GLY A 1 99 ? 19.876 7.825 8.090 1.00 68.19 99 GLY A N 1
ATOM 731 C CA . GLY A 1 99 ? 20.434 7.027 9.181 1.00 68.19 99 GLY A CA 1
ATOM 732 C C . GLY A 1 99 ? 19.400 6.174 9.923 1.00 68.19 99 GLY A C 1
ATOM 733 O O . GLY A 1 99 ? 18.194 6.435 9.900 1.00 68.19 99 GLY A O 1
ATOM 734 N N . ASP A 1 100 ? 19.884 5.132 10.603 1.00 71.88 100 ASP A N 1
ATOM 735 C CA . ASP A 1 100 ? 19.047 4.056 11.156 1.00 71.88 100 ASP A CA 1
ATOM 736 C C . ASP A 1 100 ? 18.009 4.541 12.176 1.00 71.88 100 ASP A C 1
ATOM 738 O O . ASP A 1 100 ? 16.876 4.060 12.181 1.00 71.88 100 ASP A O 1
ATOM 742 N N . LEU A 1 101 ? 18.362 5.512 13.027 1.00 70.25 101 LEU A N 1
ATOM 743 C CA . LEU A 1 101 ? 17.465 6.023 14.072 1.00 70.25 101 LEU A CA 1
ATOM 744 C C . LEU A 1 101 ? 16.286 6.809 13.484 1.00 70.25 101 LEU A C 1
ATOM 746 O O . LEU A 1 101 ? 15.136 6.534 13.827 1.00 70.25 101 LEU A O 1
ATOM 750 N N . VAL A 1 102 ? 16.562 7.723 12.547 1.00 78.75 102 VAL A N 1
ATOM 751 C CA . VAL A 1 102 ? 15.526 8.495 11.840 1.00 78.75 102 VAL A CA 1
ATOM 752 C C . VAL A 1 102 ? 14.618 7.550 11.062 1.00 78.75 102 VAL A C 1
ATOM 754 O O . VAL A 1 102 ? 13.395 7.658 11.125 1.00 78.75 102 VAL A O 1
ATOM 757 N N . THR A 1 103 ? 15.224 6.581 10.378 1.00 80.19 103 THR A N 1
ATOM 758 C CA . THR A 1 103 ? 14.523 5.573 9.580 1.00 80.19 103 THR A CA 1
ATOM 759 C C . THR A 1 103 ? 13.606 4.706 10.445 1.00 80.19 103 THR A C 1
ATOM 761 O O . THR A 1 103 ? 12.449 4.469 10.093 1.00 80.19 103 THR A O 1
ATOM 764 N N . THR A 1 104 ? 14.087 4.278 11.613 1.00 84.62 104 THR A N 1
ATOM 765 C CA . THR A 1 104 ? 13.311 3.471 12.563 1.00 84.62 104 THR A CA 1
ATOM 766 C C . THR A 1 104 ? 12.100 4.243 13.086 1.00 84.62 104 THR A C 1
ATOM 768 O O . THR A 1 104 ? 10.982 3.726 13.025 1.00 84.62 104 THR A O 1
ATOM 771 N N . GLU A 1 105 ? 12.289 5.491 13.533 1.00 86.75 105 GLU A N 1
ATOM 772 C CA . GLU A 1 105 ? 11.179 6.334 14.004 1.00 86.75 105 GLU A CA 1
ATOM 773 C C . GLU A 1 105 ? 10.171 6.605 12.877 1.00 86.75 105 GLU A C 1
ATOM 775 O O . GLU A 1 105 ? 8.957 6.560 13.082 1.00 86.75 105 GLU A O 1
ATOM 780 N N . TYR A 1 106 ? 10.658 6.840 11.658 1.00 89.50 106 TYR A N 1
ATOM 781 C CA . TYR A 1 106 ? 9.812 7.072 10.495 1.00 89.50 106 TYR A CA 1
ATOM 782 C C . TYR A 1 106 ? 8.891 5.868 10.216 1.00 89.50 106 TYR A C 1
ATOM 784 O O . TYR A 1 106 ? 7.679 6.038 10.051 1.00 89.50 106 TYR A O 1
ATOM 792 N N . VAL A 1 107 ? 9.436 4.644 10.204 1.00 88.69 107 VAL A N 1
ATOM 793 C CA . VAL A 1 107 ? 8.653 3.403 10.030 1.00 88.69 107 VAL A CA 1
ATOM 794 C C . VAL A 1 107 ? 7.633 3.231 11.140 1.00 88.69 107 VAL A C 1
ATOM 796 O O . VAL A 1 107 ? 6.489 2.859 10.871 1.00 88.69 107 VAL A O 1
ATOM 799 N N . GLU A 1 108 ? 8.036 3.498 12.379 1.00 90.31 108 GLU A N 1
ATOM 800 C CA . GLU A 1 108 ? 7.157 3.400 13.536 1.00 90.31 108 GLU A CA 1
ATOM 801 C C . GLU A 1 108 ? 5.932 4.309 13.374 1.00 90.31 108 GLU A C 1
ATOM 803 O O . GLU A 1 108 ? 4.798 3.830 13.458 1.00 90.31 108 GLU A O 1
ATOM 808 N N . VAL A 1 109 ? 6.139 5.588 13.038 1.00 94.56 109 VAL A N 1
ATOM 809 C CA . VAL A 1 109 ? 5.049 6.547 12.795 1.00 94.56 109 VAL A CA 1
ATOM 810 C C . VAL A 1 109 ? 4.109 6.054 11.698 1.00 94.56 109 VAL A C 1
ATOM 812 O O . VAL A 1 109 ? 2.887 6.127 11.844 1.00 94.56 109 VAL A O 1
ATOM 815 N N . VAL A 1 110 ? 4.655 5.558 10.585 1.00 95.06 110 VAL A N 1
ATOM 816 C CA . VAL A 1 110 ? 3.856 5.073 9.451 1.00 95.06 110 VAL A CA 1
ATOM 817 C C . VAL A 1 110 ? 3.007 3.861 9.850 1.00 95.06 110 VAL A C 1
ATOM 819 O O . VAL A 1 110 ? 1.813 3.836 9.541 1.00 95.06 110 VAL A O 1
ATOM 822 N N . ARG A 1 111 ? 3.574 2.896 10.586 1.00 93.88 111 ARG A N 1
ATOM 823 C CA . ARG A 1 111 ? 2.840 1.723 11.091 1.00 93.88 111 ARG A CA 1
ATOM 824 C C . ARG A 1 111 ? 1.737 2.115 12.069 1.00 93.88 111 ARG A C 1
ATOM 826 O O . ARG A 1 111 ? 0.585 1.739 11.866 1.00 93.88 111 ARG A O 1
ATOM 833 N N . GLN A 1 112 ? 2.049 2.949 13.063 1.00 95.25 112 GLN A N 1
ATOM 834 C CA . GLN A 1 112 ? 1.048 3.451 14.008 1.00 95.25 112 GLN A CA 1
ATOM 835 C C . GLN A 1 112 ? -0.112 4.161 13.282 1.00 95.25 112 GLN A C 1
ATOM 837 O O . GLN A 1 112 ? -1.278 4.043 13.665 1.00 95.25 112 GLN A O 1
ATOM 842 N N . LEU A 1 113 ? 0.178 4.897 12.203 1.00 97.81 113 LEU A N 1
ATOM 843 C CA . LEU A 1 113 ? -0.852 5.519 11.376 1.00 97.81 113 LEU A CA 1
ATOM 844 C C .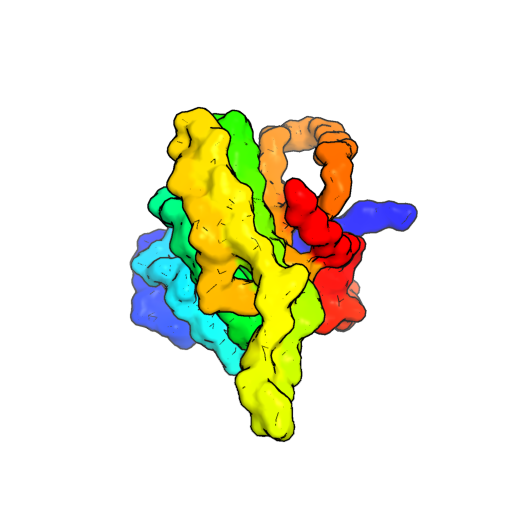 LEU A 1 113 ? -1.726 4.490 10.649 1.00 97.81 113 LEU A C 1
ATOM 846 O O . LEU A 1 113 ? -2.947 4.644 10.665 1.00 97.81 113 LEU A O 1
ATOM 850 N N . TRP A 1 114 ? -1.155 3.448 10.040 1.00 97.44 114 TRP A N 1
ATOM 851 C CA . TRP A 1 114 ? -1.945 2.377 9.413 1.00 97.44 114 TRP A CA 1
ATOM 852 C C . TRP A 1 114 ? -2.859 1.652 10.403 1.00 97.44 114 TRP A C 1
ATOM 854 O O . TRP A 1 114 ? -3.983 1.299 10.045 1.00 97.44 114 TRP A O 1
ATOM 864 N N . ASP A 1 115 ? -2.430 1.548 11.656 1.00 96.25 115 ASP A N 1
ATOM 865 C CA . ASP A 1 115 ? -3.192 0.972 12.763 1.00 96.25 115 ASP A CA 1
ATOM 866 C C . ASP A 1 115 ? -4.176 1.945 13.440 1.00 96.25 115 ASP A C 1
ATOM 868 O O . ASP A 1 115 ? -4.810 1.601 14.442 1.00 96.25 115 ASP A O 1
ATOM 872 N N . SER A 1 116 ? -4.378 3.149 12.884 1.00 96.75 116 SER A N 1
ATOM 873 C CA . SER A 1 116 ? -5.380 4.093 13.406 1.00 96.75 116 SER A CA 1
ATOM 874 C C . SER A 1 116 ? -6.790 3.497 13.400 1.00 96.75 116 SER A C 1
ATOM 876 O O . SER A 1 116 ? -7.546 3.697 14.342 1.00 96.75 116 SER A O 1
ATOM 878 N N . PHE A 1 117 ? -7.159 2.750 12.361 1.00 95.56 117 PHE A N 1
ATOM 879 C CA . PHE A 1 117 ? -8.397 1.969 12.339 1.00 95.56 117 PHE A CA 1
ATOM 880 C C . PHE A 1 117 ? -8.052 0.495 12.530 1.00 95.56 117 PHE A C 1
ATOM 882 O O . PHE A 1 117 ? -7.126 0.005 11.895 1.00 95.56 117 PHE A O 1
ATOM 889 N N . SER A 1 118 ? -8.816 -0.243 13.335 1.00 93.06 118 SER A N 1
ATOM 890 C CA . SER A 1 118 ? -8.687 -1.706 13.361 1.00 93.06 118 SER A CA 1
ATOM 891 C C . SER A 1 118 ? -9.278 -2.355 12.099 1.00 93.06 118 SER A C 1
ATOM 893 O O . SER A 1 118 ? -10.078 -1.747 11.382 1.00 93.06 118 SER A O 1
ATOM 895 N N . ASP A 1 119 ? -8.961 -3.636 11.871 1.00 91.50 119 ASP A N 1
ATOM 896 C CA . ASP A 1 119 ? -9.514 -4.439 10.762 1.00 91.50 119 ASP A CA 1
ATOM 897 C C . ASP A 1 119 ? -11.058 -4.450 10.728 1.00 91.50 119 ASP A C 1
ATOM 899 O O . ASP A 1 119 ? -11.660 -4.625 9.670 1.00 91.50 119 ASP A O 1
ATOM 903 N N . LYS A 1 120 ? -11.715 -4.269 11.882 1.00 90.69 120 LYS A N 1
ATOM 904 C CA . LYS A 1 120 ? -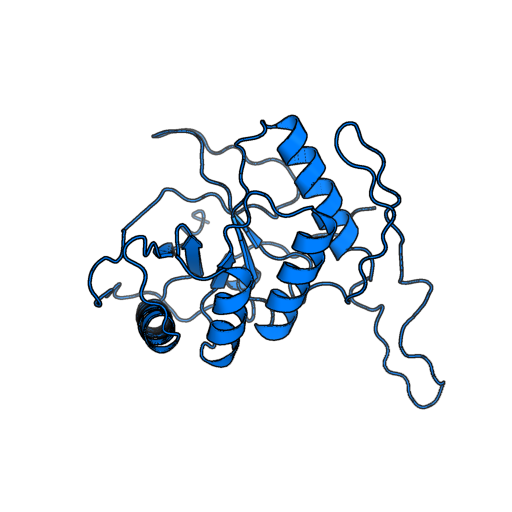13.181 -4.339 12.029 1.00 90.69 120 LYS A CA 1
ATOM 905 C C . LYS A 1 120 ? -13.834 -2.974 12.230 1.00 90.69 120 LYS A C 1
ATOM 907 O O . LYS A 1 120 ? -15.032 -2.907 12.493 1.00 90.69 120 LYS A O 1
ATOM 912 N N . ALA A 1 121 ? -13.071 -1.889 12.121 1.00 93.31 121 ALA A N 1
ATOM 913 C CA . ALA A 1 121 ? -13.571 -0.565 12.454 1.00 93.31 121 ALA A CA 1
ATOM 914 C C . ALA A 1 121 ? -14.660 -0.075 11.493 1.00 93.31 121 ALA A C 1
ATOM 916 O O . ALA A 1 121 ? -15.556 0.650 11.908 1.00 93.31 121 ALA A O 1
ATOM 917 N N . ILE A 1 122 ? -14.610 -0.454 10.215 1.00 94.19 122 ILE A N 1
ATOM 918 C CA . ILE A 1 122 ? -15.561 0.015 9.201 1.00 94.19 122 ILE A CA 1
ATOM 919 C C . ILE A 1 122 ? -16.783 -0.909 9.153 1.00 94.19 122 ILE A C 1
ATOM 921 O O . ILE A 1 122 ? -16.695 -2.036 8.677 1.00 94.19 122 ILE A O 1
ATOM 925 N N . LEU A 1 123 ? -17.934 -0.408 9.609 1.00 94.69 123 LEU A N 1
ATOM 926 C CA . LEU A 1 123 ? -19.183 -1.172 9.734 1.00 94.69 123 LEU A CA 1
ATOM 927 C C . LEU A 1 123 ? -20.110 -0.996 8.524 1.00 94.69 123 LEU A C 1
ATOM 929 O O . LEU A 1 123 ? -20.748 -1.949 8.083 1.00 94.69 123 LEU A O 1
ATOM 933 N N . ARG A 1 124 ? -20.199 0.234 7.991 1.00 94.00 124 ARG A N 1
ATOM 934 C CA . ARG A 1 124 ? -21.154 0.637 6.933 1.00 94.00 124 ARG A CA 1
ATOM 935 C C . ARG A 1 124 ? -22.611 0.251 7.242 1.00 94.00 124 ARG A C 1
ATOM 937 O O . ARG A 1 124 ? -23.385 -0.070 6.339 1.00 94.00 124 ARG A O 1
ATOM 944 N N . ASP A 1 125 ? -22.999 0.328 8.510 1.00 95.44 125 ASP A N 1
ATOM 945 C CA . ASP A 1 125 ? -24.336 -0.004 8.984 1.00 95.44 125 ASP A CA 1
ATOM 946 C C . ASP A 1 125 ? -25.309 1.152 8.716 1.00 95.44 125 ASP A C 1
ATOM 948 O O . ASP A 1 125 ? -25.388 2.138 9.456 1.00 95.44 125 ASP A O 1
ATOM 952 N N . LYS A 1 126 ? -26.062 1.023 7.621 1.00 96.31 126 LYS A N 1
ATOM 953 C CA . LYS A 1 126 ? -27.089 1.996 7.230 1.00 96.31 126 LYS A CA 1
ATOM 954 C C . LYS A 1 126 ? -28.308 1.975 8.152 1.00 96.31 126 LYS A C 1
ATOM 956 O O . LYS A 1 126 ? -28.939 3.015 8.301 1.00 96.31 126 LYS A O 1
ATOM 961 N N . ALA A 1 127 ? -28.646 0.829 8.745 1.00 97.25 127 ALA A N 1
ATOM 962 C CA . ALA A 1 127 ? -29.847 0.687 9.566 1.00 97.25 127 ALA A CA 1
ATOM 963 C C . ALA A 1 127 ? -29.711 1.457 10.886 1.00 97.25 127 ALA A C 1
ATOM 965 O O . ALA A 1 127 ? -30.666 2.092 11.324 1.00 97.25 127 ALA A O 1
ATOM 966 N N . ASN A 1 128 ? -28.508 1.459 11.468 1.00 95.56 128 ASN A N 1
ATOM 967 C CA . ASN A 1 128 ? -28.211 2.164 12.718 1.00 95.56 128 ASN A CA 1
ATOM 968 C C . ASN A 1 128 ? -27.433 3.478 12.516 1.00 95.56 128 ASN A C 1
ATOM 970 O O . ASN A 1 128 ? -26.967 4.066 13.489 1.00 95.56 128 ASN A O 1
ATOM 974 N N . ALA A 1 129 ? -27.270 3.937 11.268 1.00 95.81 129 ALA A N 1
ATOM 975 C CA . ALA A 1 129 ? -26.511 5.139 10.902 1.00 95.81 129 ALA A CA 1
ATOM 976 C C . ALA A 1 129 ? -25.059 5.159 11.434 1.00 95.81 129 ALA A C 1
ATOM 978 O O . ALA A 1 129 ? -24.523 6.211 11.787 1.00 95.81 129 ALA A O 1
ATOM 979 N N . ARG A 1 130 ? -24.395 3.996 11.468 1.00 95.19 130 ARG A N 1
ATOM 980 C CA . ARG A 1 130 ? -23.005 3.853 11.930 1.00 95.19 130 ARG A CA 1
ATOM 981 C C . ARG A 1 130 ? -22.084 3.487 10.770 1.00 95.19 130 ARG A C 1
ATOM 983 O O . ARG A 1 130 ? -22.079 2.356 10.293 1.00 95.19 130 ARG A O 1
ATOM 990 N N . TYR A 1 131 ? -21.255 4.435 10.327 1.00 94.25 131 TYR A N 1
ATOM 991 C CA . TYR A 1 131 ? -20.250 4.152 9.294 1.00 94.25 131 TYR A CA 1
ATOM 992 C C . TYR A 1 131 ? -19.062 3.349 9.842 1.00 94.25 131 TYR A C 1
ATOM 994 O O . TYR A 1 131 ? -18.591 2.421 9.183 1.00 94.25 131 TYR A O 1
ATOM 1002 N N . TYR A 1 132 ? -18.609 3.673 11.054 1.00 95.31 132 TYR A N 1
ATOM 1003 C CA . TYR A 1 132 ? -17.504 3.001 11.731 1.00 95.31 132 TYR A CA 1
ATOM 1004 C C . TYR A 1 132 ? -17.769 2.871 13.237 1.00 95.31 132 TYR A C 1
ATOM 1006 O O . TYR A 1 132 ? -18.660 3.528 13.785 1.00 95.31 132 TYR A O 1
ATOM 1014 N N . ASP A 1 133 ? -17.005 2.005 13.893 1.00 94.88 133 ASP A N 1
ATOM 1015 C CA . ASP A 1 133 ? -17.002 1.837 15.340 1.00 94.88 133 ASP A CA 1
ATOM 1016 C C . ASP A 1 133 ? -15.967 2.777 15.991 1.00 94.88 133 ASP A C 1
ATOM 1018 O O . ASP A 1 133 ? -14.772 2.616 15.731 1.00 94.88 133 ASP A O 1
ATOM 1022 N N . PRO A 1 134 ? -16.374 3.774 16.805 1.00 92.88 134 PRO A N 1
ATOM 1023 C CA . PRO A 1 134 ? -15.433 4.694 17.443 1.00 92.88 134 PRO A CA 1
ATOM 1024 C C . PRO A 1 134 ? -14.468 3.993 18.405 1.00 92.88 134 PRO A C 1
ATOM 1026 O O . PRO A 1 134 ? -13.332 4.440 18.526 1.00 92.88 134 PRO A O 1
ATOM 1029 N N . ASP A 1 135 ? -14.867 2.867 19.006 1.00 94.25 135 ASP A N 1
ATOM 1030 C CA . ASP A 1 135 ? -14.006 2.085 19.906 1.00 94.25 135 ASP A CA 1
ATOM 1031 C C . ASP A 1 135 ? -12.886 1.343 19.149 1.00 94.25 135 ASP A C 1
ATOM 1033 O O . ASP A 1 135 ? -11.936 0.829 19.742 1.00 94.25 135 ASP A O 1
ATOM 1037 N N . GLN A 1 136 ? -12.983 1.296 17.817 1.00 94.38 136 GLN A N 1
ATOM 1038 C CA . GLN A 1 136 ? -12.011 0.690 16.908 1.00 94.38 136 GLN A CA 1
ATOM 1039 C C . GLN A 1 136 ? -11.160 1.740 16.168 1.00 94.38 136 GLN A C 1
ATOM 1041 O O . GLN A 1 136 ? -10.428 1.387 15.240 1.00 94.38 136 GLN A O 1
ATOM 1046 N N . LEU A 1 137 ? -11.260 3.016 16.562 1.00 94.75 137 LEU A N 1
ATOM 1047 C CA . LEU A 1 137 ? -10.423 4.117 16.088 1.00 94.75 137 LEU A CA 1
ATOM 1048 C C . LEU A 1 137 ? -9.458 4.545 17.198 1.00 94.75 137 LEU A C 1
ATOM 1050 O O . LEU A 1 137 ? -9.863 4.880 18.309 1.00 94.75 137 LEU A O 1
ATOM 1054 N N . ARG A 1 138 ? -8.171 4.588 16.876 1.00 93.69 138 ARG A N 1
ATOM 1055 C CA . ARG A 1 138 ? -7.093 5.026 17.759 1.00 93.69 138 ARG A CA 1
ATOM 1056 C C . ARG A 1 138 ? -6.343 6.182 17.131 1.00 93.69 138 ARG A C 1
ATOM 1058 O O . ARG A 1 138 ? -6.218 6.287 15.916 1.00 93.69 138 ARG A O 1
ATOM 1065 N N . THR A 1 139 ? -5.842 7.059 17.988 1.00 96.06 139 THR A N 1
ATOM 1066 C CA . THR A 1 139 ? -5.012 8.196 17.595 1.00 96.06 139 THR A CA 1
ATOM 1067 C C . THR A 1 139 ? -3.599 7.943 18.127 1.00 96.06 139 THR A C 1
ATOM 1069 O O . THR A 1 139 ? -3.454 7.894 19.344 1.00 96.06 139 THR A O 1
ATOM 1072 N N . PRO A 1 140 ? -2.581 7.764 17.263 1.00 94.12 140 PRO A N 1
ATOM 1073 C CA . PRO A 1 140 ? -1.220 7.419 17.684 1.00 94.12 140 PRO A CA 1
ATOM 1074 C C . PRO A 1 140 ? -0.570 8.383 18.679 1.00 94.12 140 PRO A C 1
ATOM 1076 O O . PRO A 1 140 ? 0.122 7.953 19.591 1.00 94.12 140 PRO A O 1
ATOM 1079 N N . HIS A 1 141 ? -0.791 9.694 18.521 1.00 96.38 141 HIS A N 1
ATOM 1080 C CA . HIS A 1 141 ? -0.161 10.727 19.353 1.00 96.38 141 HIS A CA 1
ATOM 1081 C C . HIS A 1 141 ? 1.379 10.639 19.440 1.00 96.38 141 HIS A C 1
ATOM 1083 O O . HIS A 1 141 ? 1.955 11.064 20.444 1.00 96.38 141 HIS A O 1
ATOM 1089 N N . HIS A 1 142 ? 2.043 10.162 18.381 1.00 96.94 142 HIS A N 1
ATOM 1090 C CA . HIS A 1 142 ? 3.498 10.005 18.330 1.00 96.94 142 HIS A CA 1
ATOM 1091 C C . HIS A 1 142 ? 4.237 11.313 18.626 1.00 96.94 142 HIS A C 1
ATOM 1093 O O . HIS A 1 142 ? 3.936 12.365 18.044 1.00 96.94 142 HIS A O 1
ATOM 1099 N N . ARG A 1 143 ? 5.230 11.225 19.512 1.00 97.12 143 ARG A N 1
ATOM 1100 C CA . ARG A 1 143 ? 6.168 12.294 19.870 1.00 97.12 143 ARG A CA 1
ATOM 1101 C C . ARG A 1 143 ? 7.548 11.680 20.085 1.00 97.12 143 ARG A C 1
ATOM 1103 O O . ARG A 1 143 ? 7.862 11.281 21.204 1.00 97.12 143 ARG A O 1
ATOM 1110 N N . GLY A 1 144 ? 8.327 11.593 19.017 1.00 94.88 144 GLY A N 1
ATOM 1111 C CA . GLY A 1 144 ? 9.718 11.162 19.067 1.00 94.88 144 GLY A CA 1
ATOM 1112 C C . GLY A 1 144 ? 10.686 12.328 18.896 1.00 94.88 144 GLY A C 1
ATOM 1113 O O . GLY A 1 144 ? 10.317 13.497 19.044 1.00 94.88 144 GLY A O 1
ATOM 1114 N N . GLU A 1 145 ? 11.941 11.990 18.624 1.00 94.06 145 GLU A N 1
ATOM 1115 C CA . GLU A 1 145 ? 13.028 12.954 18.460 1.00 94.06 145 GLU A CA 1
ATOM 1116 C C . GLU A 1 145 ? 12.917 13.698 17.124 1.00 94.06 145 GLU A C 1
ATOM 1118 O O . GLU A 1 145 ? 13.143 14.908 17.062 1.00 94.06 145 GLU A O 1
ATOM 1123 N N . HIS A 1 146 ? 12.512 12.990 16.069 1.00 92.50 146 HIS A N 1
ATOM 1124 C CA . HIS A 1 146 ? 12.464 13.513 14.708 1.00 92.50 146 HIS A CA 1
ATOM 1125 C C . HIS A 1 146 ? 11.047 13.885 14.266 1.00 92.50 146 HIS A C 1
ATOM 1127 O O . HIS A 1 146 ? 10.865 14.844 13.509 1.00 92.50 146 HIS A O 1
ATOM 1133 N N . PHE A 1 147 ? 10.023 13.173 14.746 1.00 95.06 147 PHE A N 1
ATOM 1134 C CA . PHE A 1 147 ? 8.648 13.353 14.298 1.00 95.06 147 PHE A CA 1
ATOM 1135 C C . PHE A 1 147 ? 7.676 13.596 15.455 1.00 95.06 147 PHE A C 1
ATOM 1137 O O . PHE A 1 147 ? 7.707 12.981 16.518 1.00 95.06 147 PHE A O 1
ATOM 1144 N N . THR A 1 148 ? 6.720 14.493 15.219 1.00 97.38 148 THR A N 1
ATOM 1145 C CA . THR A 1 148 ? 5.543 14.670 16.076 1.00 97.38 148 THR A CA 1
ATOM 1146 C C . THR A 1 148 ? 4.299 14.568 15.209 1.00 97.38 148 THR A C 1
ATOM 1148 O O . THR A 1 148 ? 4.010 15.460 14.410 1.00 97.38 148 THR A O 1
ATOM 1151 N N . VAL A 1 149 ? 3.551 13.474 15.354 1.00 97.75 149 VAL A N 1
ATOM 1152 C CA . VAL A 1 149 ? 2.394 13.163 14.509 1.00 97.75 149 VAL A CA 1
ATOM 1153 C C . VAL A 1 149 ? 1.219 12.742 15.375 1.00 97.75 149 VAL A C 1
ATOM 1155 O O . VAL A 1 149 ? 1.214 11.691 16.002 1.00 97.75 149 VAL A O 1
ATOM 1158 N N . ARG A 1 150 ? 0.166 13.564 15.378 1.00 97.50 150 ARG A N 1
ATOM 1159 C CA . ARG A 1 150 ? -1.037 13.283 16.170 1.00 97.50 150 ARG A CA 1
ATOM 1160 C C . ARG A 1 150 ? -1.806 12.066 15.645 1.00 97.50 150 ARG A C 1
ATOM 1162 O O . ARG A 1 150 ? -2.210 11.227 16.434 1.00 97.50 150 ARG A O 1
ATOM 1169 N N . GLY A 1 151 ? -2.041 11.997 14.334 1.00 96.00 151 GLY A N 1
ATOM 1170 C CA . GLY A 1 151 ? -3.065 11.124 13.749 1.00 96.00 151 GLY A CA 1
ATOM 1171 C C . GLY A 1 151 ? -4.501 11.544 14.130 1.00 96.00 151 GLY A C 1
ATOM 1172 O O . GLY A 1 151 ? -4.706 12.687 14.564 1.00 96.00 151 GLY A O 1
ATOM 1173 N N . PRO A 1 152 ? -5.505 10.663 13.965 1.00 96.94 152 PRO A N 1
ATOM 1174 C CA . PRO A 1 152 ? -5.420 9.366 13.291 1.00 96.94 152 PRO A CA 1
ATOM 1175 C C . PRO A 1 152 ? -5.168 9.527 11.784 1.00 96.94 152 PRO A C 1
ATOM 1177 O O . PRO A 1 152 ? -5.291 10.623 11.219 1.00 96.94 152 PRO A O 1
ATOM 1180 N N . LEU A 1 153 ? -4.820 8.434 11.114 1.00 97.69 153 LEU A N 1
ATOM 1181 C CA . LEU A 1 153 ? -4.889 8.374 9.660 1.00 97.69 153 LEU A CA 1
ATOM 1182 C C . LEU A 1 153 ? -6.356 8.433 9.213 1.00 97.69 153 LEU A C 1
ATOM 1184 O O . LEU A 1 153 ? -7.242 7.921 9.887 1.00 97.69 153 LEU A O 1
ATOM 1188 N N . ASN A 1 154 ? -6.635 9.084 8.085 1.00 96.19 154 ASN A N 1
ATOM 1189 C CA . ASN A 1 154 ? -8.000 9.321 7.601 1.00 96.19 154 ASN A CA 1
ATOM 1190 C C . ASN A 1 154 ? -8.490 8.290 6.565 1.00 96.19 154 ASN A C 1
ATOM 1192 O O . ASN A 1 154 ? -9.377 8.590 5.766 1.00 96.19 154 ASN A O 1
ATOM 1196 N N . ILE A 1 155 ? -7.908 7.091 6.563 1.00 96.31 155 ILE A N 1
ATOM 1197 C CA . ILE A 1 155 ? -8.299 5.952 5.728 1.00 96.31 155 ILE A CA 1
ATOM 1198 C C . ILE A 1 155 ? -8.269 4.685 6.587 1.00 96.31 155 ILE A C 1
ATOM 1200 O O . ILE A 1 155 ? -7.484 4.597 7.528 1.00 96.31 155 ILE A O 1
ATOM 1204 N N . SER A 1 156 ? -9.149 3.727 6.289 1.00 95.38 156 SER A N 1
ATOM 1205 C CA . SER A 1 156 ? -9.192 2.437 6.981 1.00 95.38 156 SER A CA 1
ATOM 1206 C C . SER A 1 156 ? -7.892 1.654 6.825 1.00 95.38 156 SER A C 1
ATOM 1208 O O . SER A 1 156 ? -7.180 1.843 5.834 1.00 95.38 156 SER A O 1
ATOM 1210 N N . ARG A 1 157 ? -7.641 0.722 7.754 1.00 96.06 157 ARG A N 1
ATOM 1211 C CA . ARG A 1 157 ? -6.467 -0.157 7.734 1.00 96.06 157 ARG A CA 1
ATOM 1212 C C . ARG A 1 157 ? -6.255 -0.777 6.344 1.00 96.06 157 ARG A C 1
ATOM 1214 O O . ARG A 1 157 ? -7.243 -1.201 5.732 1.00 96.06 157 ARG A O 1
ATOM 1221 N N . PRO A 1 158 ? -5.021 -0.778 5.817 1.00 97.19 158 PRO A N 1
ATOM 1222 C CA . PRO A 1 158 ? -4.680 -1.442 4.560 1.00 97.19 158 PRO A CA 1
ATOM 1223 C C . PRO A 1 158 ? -5.159 -2.911 4.521 1.00 97.19 158 PRO A C 1
ATOM 1225 O O . PRO A 1 158 ? -5.115 -3.583 5.558 1.00 97.19 158 PRO A O 1
ATOM 1228 N N . PRO A 1 159 ? -5.616 -3.449 3.369 1.00 95.75 159 PRO A N 1
ATOM 1229 C CA . PRO A 1 159 ? -6.043 -4.849 3.246 1.00 95.75 159 PRO A CA 1
ATOM 1230 C C . PRO A 1 159 ? -5.043 -5.878 3.795 1.00 95.75 159 PRO A C 1
ATOM 1232 O O . PRO A 1 159 ? -5.450 -6.864 4.423 1.00 95.75 159 PRO A O 1
ATOM 1235 N N . GLN A 1 160 ? -3.743 -5.621 3.633 1.00 92.75 160 GLN A N 1
ATOM 1236 C CA . GLN A 1 160 ? -2.661 -6.475 4.137 1.00 92.75 160 GLN A CA 1
ATOM 1237 C C . GLN A 1 160 ? -2.361 -6.312 5.639 1.00 92.75 160 GLN A C 1
ATOM 1239 O O . GLN A 1 160 ? -1.439 -6.944 6.153 1.00 92.75 160 GLN A O 1
ATOM 1244 N N . GLY A 1 161 ? -3.087 -5.448 6.353 1.00 93.50 161 GLY A N 1
ATOM 1245 C CA . GLY A 1 161 ? -2.669 -4.904 7.645 1.00 93.50 161 GLY A CA 1
ATOM 1246 C C . GLY A 1 161 ? -1.731 -3.724 7.417 1.00 93.50 161 GLY A C 1
ATOM 1247 O O . GLY A 1 161 ? -2.157 -2.582 7.551 1.00 93.50 161 GLY A O 1
ATOM 1248 N N . HIS A 1 162 ? -0.506 -3.999 6.963 1.00 92.94 162 HIS A N 1
ATOM 1249 C CA . HIS A 1 162 ? 0.463 -3.002 6.498 1.00 92.94 162 HIS A CA 1
ATOM 1250 C C . HIS A 1 162 ? 0.950 -3.365 5.086 1.00 92.94 162 HIS A C 1
ATOM 1252 O O . HIS A 1 162 ? 1.237 -4.548 4.857 1.00 92.94 162 HIS A O 1
ATOM 1258 N N . PRO A 1 163 ? 1.105 -2.389 4.167 1.00 94.62 163 PRO A N 1
ATOM 1259 C CA . PRO A 1 163 ? 1.896 -2.559 2.953 1.00 94.62 163 PRO A CA 1
ATOM 1260 C C . PRO A 1 163 ? 3.253 -3.190 3.272 1.00 94.62 163 PRO A C 1
ATOM 1262 O O . PRO A 1 163 ? 3.849 -2.887 4.309 1.00 94.62 163 PRO A O 1
ATOM 1265 N N . VAL A 1 164 ? 3.731 -4.080 2.404 1.00 88.88 164 VAL A N 1
ATOM 1266 C CA . VAL A 1 164 ? 5.013 -4.772 2.621 1.00 88.88 164 VAL A CA 1
ATOM 1267 C C . VAL A 1 164 ? 6.156 -3.764 2.551 1.00 88.88 164 VAL A C 1
ATOM 1269 O O . VAL A 1 164 ? 6.261 -3.016 1.579 1.00 88.88 164 VAL A O 1
ATOM 1272 N N . ILE A 1 165 ? 7.018 -3.747 3.564 1.00 86.25 165 ILE A N 1
ATOM 1273 C CA . ILE A 1 165 ? 8.200 -2.887 3.579 1.00 86.25 165 ILE A CA 1
ATOM 1274 C C . ILE A 1 165 ? 9.353 -3.667 2.952 1.00 86.25 165 ILE A C 1
ATOM 1276 O O . ILE A 1 165 ? 9.600 -4.818 3.288 1.00 86.25 165 ILE A O 1
ATOM 1280 N N . PHE A 1 166 ? 10.052 -3.043 2.025 1.00 80.56 166 PHE A N 1
ATOM 1281 C CA . PHE A 1 166 ? 11.242 -3.551 1.371 1.00 80.56 166 PHE A CA 1
ATOM 1282 C C . PHE A 1 166 ? 12.419 -2.714 1.840 1.00 80.56 166 PHE A C 1
ATOM 1284 O O . PHE A 1 166 ? 12.305 -1.493 1.927 1.00 80.56 166 PHE A O 1
ATOM 1291 N N . GLN A 1 167 ? 13.547 -3.357 2.107 1.00 73.50 167 GLN A N 1
ATOM 1292 C CA . GLN A 1 167 ? 14.796 -2.684 2.438 1.00 73.50 167 GLN A CA 1
ATOM 1293 C C . GLN A 1 167 ? 15.914 -3.265 1.582 1.00 73.50 167 GLN A C 1
ATOM 1295 O O . GLN A 1 167 ? 15.960 -4.473 1.344 1.00 73.50 167 GLN A O 1
ATOM 1300 N N . PHE A 1 168 ? 16.820 -2.405 1.120 1.00 67.38 168 PHE A N 1
ATOM 1301 C CA . PHE A 1 168 ? 18.065 -2.876 0.531 1.00 67.38 168 PHE A CA 1
ATOM 1302 C C . PHE A 1 168 ? 18.969 -3.428 1.635 1.00 67.38 168 PHE A C 1
ATOM 1304 O O . PHE A 1 168 ? 19.288 -2.720 2.590 1.00 67.38 168 PHE A O 1
ATOM 1311 N N . GLY A 1 169 ? 19.384 -4.688 1.494 1.00 53.47 169 GLY A N 1
ATOM 1312 C CA . GLY A 1 169 ? 20.353 -5.300 2.397 1.00 53.47 169 GLY A CA 1
ATOM 1313 C C . GLY A 1 169 ? 21.690 -4.553 2.379 1.00 53.47 169 GLY A C 1
ATOM 1314 O O . GLY A 1 169 ? 22.121 -4.025 1.347 1.00 53.47 169 GLY A O 1
ATOM 1315 N N . SER A 1 170 ? 22.366 -4.511 3.526 1.00 37.84 170 SER A N 1
ATOM 1316 C CA . SER A 1 170 ? 23.703 -3.935 3.620 1.00 37.84 170 SER A CA 1
ATOM 1317 C C . SER A 1 170 ? 24.749 -4.917 3.080 1.00 37.84 170 SER A C 1
ATOM 1319 O O . SER A 1 170 ? 25.090 -5.878 3.756 1.00 37.84 170 SER A O 1
ATOM 1321 N N . ALA A 1 171 ? 25.273 -4.585 1.896 1.00 40.47 171 ALA A N 1
ATOM 1322 C CA . ALA A 1 171 ? 26.544 -5.005 1.292 1.00 40.47 171 ALA A CA 1
ATOM 1323 C C . ALA A 1 171 ? 26.767 -6.514 1.053 1.00 40.47 171 ALA A C 1
ATOM 1325 O O . ALA A 1 171 ? 26.803 -7.294 1.987 1.00 40.47 171 ALA A O 1
ATOM 1326 N N . LEU A 1 172 ? 27.014 -6.883 -0.217 1.00 31.34 172 LEU A N 1
ATOM 1327 C CA . LEU A 1 172 ? 27.670 -8.124 -0.673 1.00 31.34 172 LEU A CA 1
ATOM 1328 C C . LEU A 1 172 ? 27.971 -9.159 0.433 1.00 31.34 172 LEU A C 1
ATOM 1330 O O . LEU A 1 172 ? 28.979 -9.036 1.122 1.00 31.34 172 LEU A O 1
ATOM 1334 N N . LEU A 1 173 ? 27.169 -10.229 0.451 1.00 26.20 173 LEU A N 1
ATOM 1335 C CA . LEU A 1 173 ? 27.419 -11.512 1.116 1.00 26.20 173 LEU A CA 1
ATOM 1336 C C . LEU A 1 173 ? 27.499 -11.495 2.653 1.00 26.20 173 LEU A C 1
ATOM 1338 O O . LEU A 1 173 ? 28.519 -11.144 3.238 1.00 26.20 173 LEU A O 1
ATOM 1342 N N . GLY A 1 174 ? 26.510 -12.151 3.262 1.00 25.61 174 GLY A N 1
ATOM 1343 C CA . GLY A 1 174 ? 26.713 -12.926 4.485 1.00 25.61 174 GLY A CA 1
ATOM 1344 C C . GLY A 1 174 ? 25.939 -12.416 5.693 1.00 25.61 174 GLY A C 1
ATOM 1345 O O . GLY A 1 174 ? 26.135 -11.296 6.140 1.00 25.61 174 GLY A O 1
ATOM 1346 N N . ASP A 1 175 ? 25.138 -13.326 6.240 1.00 25.42 175 ASP A N 1
ATOM 1347 C CA . ASP A 1 175 ? 24.466 -13.284 7.540 1.00 25.42 175 ASP A CA 1
ATOM 1348 C C . ASP A 1 175 ? 23.191 -12.430 7.636 1.00 25.42 175 ASP A C 1
ATOM 1350 O O . ASP A 1 175 ? 23.161 -11.269 8.029 1.00 25.42 175 ASP A O 1
ATOM 1354 N N . VAL A 1 176 ? 22.100 -13.129 7.312 1.00 27.78 176 VAL A N 1
ATOM 1355 C CA . VAL A 1 176 ? 20.698 -12.827 7.613 1.00 27.78 176 VAL A CA 1
ATOM 1356 C C . VAL A 1 176 ? 20.536 -12.362 9.066 1.00 27.78 176 VAL A C 1
ATOM 1358 O O . VAL A 1 176 ? 20.771 -13.140 9.995 1.00 27.78 176 VAL A O 1
ATOM 1361 N N . PHE A 1 177 ? 20.049 -11.135 9.264 1.00 25.09 177 PHE A N 1
ATOM 1362 C CA . PHE A 1 177 ? 19.539 -10.668 10.552 1.00 25.09 177 PHE A CA 1
ATOM 1363 C C . PHE A 1 177 ? 18.009 -10.609 10.519 1.00 25.09 177 PHE A C 1
ATOM 1365 O O . PHE A 1 177 ? 17.403 -9.867 9.759 1.00 25.09 177 PHE A O 1
ATOM 1372 N N . VAL A 1 178 ? 17.373 -11.393 11.390 1.00 30.39 178 VAL A N 1
ATOM 1373 C CA . VAL A 1 178 ? 15.929 -11.357 11.660 1.00 30.39 178 VAL A CA 1
ATOM 1374 C C . VAL A 1 178 ? 15.738 -11.175 13.162 1.00 30.39 178 VAL A C 1
ATOM 1376 O O . VAL A 1 178 ? 16.208 -12.022 13.916 1.00 30.39 178 VAL A O 1
ATOM 1379 N N . ASP A 1 179 ? 15.021 -10.131 13.603 1.00 29.22 179 ASP A N 1
ATOM 1380 C CA . ASP A 1 179 ? 14.304 -10.111 14.900 1.00 29.22 179 ASP A CA 1
ATOM 1381 C C . ASP A 1 179 ? 13.459 -8.820 15.058 1.00 29.22 179 ASP A C 1
ATOM 1383 O O . ASP A 1 179 ? 13.998 -7.737 14.866 1.00 29.22 179 ASP A O 1
ATOM 1387 N N . ARG A 1 180 ? 12.158 -8.770 15.423 1.00 27.75 180 ARG A N 1
ATOM 1388 C CA . ARG A 1 180 ? 11.062 -9.738 15.691 1.00 27.75 180 ARG A CA 1
ATOM 1389 C C . ARG A 1 180 ? 9.736 -9.100 15.229 1.00 27.75 180 ARG A C 1
ATOM 1391 O O . ARG A 1 180 ? 9.531 -7.925 15.496 1.00 27.75 180 ARG A O 1
ATOM 1398 N N . ALA A 1 181 ? 8.822 -9.877 14.640 1.00 33.50 181 ALA A N 1
ATOM 1399 C CA . ALA A 1 181 ? 7.412 -9.547 14.300 1.00 33.50 181 ALA A CA 1
ATOM 1400 C C . ALA A 1 181 ? 7.048 -9.139 12.843 1.00 33.50 181 ALA A C 1
ATOM 1402 O O . ALA A 1 181 ? 5.889 -8.847 12.573 1.00 33.50 181 ALA A O 1
ATOM 1403 N N . THR A 1 182 ? 7.991 -9.264 11.896 1.00 43.41 182 THR A N 1
ATOM 1404 C CA . THR A 1 182 ? 7.818 -9.430 10.423 1.00 43.41 182 THR A CA 1
ATOM 1405 C C . THR A 1 182 ? 6.902 -8.463 9.651 1.00 43.41 182 THR A C 1
ATOM 1407 O O . THR A 1 182 ? 5.705 -8.691 9.497 1.00 43.41 182 THR A O 1
ATOM 1410 N N . ASP A 1 183 ? 7.536 -7.473 9.014 1.00 49.28 183 ASP A N 1
ATOM 1411 C CA . ASP A 1 183 ? 6.959 -6.594 7.980 1.00 49.28 183 ASP A CA 1
ATOM 1412 C C . ASP A 1 183 ? 7.964 -6.228 6.866 1.00 49.28 183 ASP A C 1
ATOM 1414 O O . ASP A 1 183 ? 7.611 -5.476 5.959 1.00 49.28 183 ASP A O 1
ATOM 1418 N N . VAL A 1 184 ? 9.206 -6.722 6.951 1.00 47.78 184 VAL A N 1
ATOM 1419 C CA . VAL A 1 184 ? 10.315 -6.340 6.067 1.00 47.78 184 VAL A CA 1
ATOM 1420 C C . VAL A 1 184 ? 10.712 -7.529 5.194 1.00 47.78 184 VAL A C 1
ATOM 1422 O O . VAL A 1 184 ? 10.985 -8.610 5.714 1.00 47.78 184 VAL A O 1
ATOM 1425 N N . ALA A 1 185 ? 10.719 -7.326 3.879 1.00 52.22 185 ALA A N 1
ATOM 1426 C CA . ALA A 1 185 ? 11.267 -8.241 2.889 1.00 52.22 185 ALA A CA 1
ATOM 1427 C C . ALA A 1 185 ? 12.666 -7.751 2.478 1.00 52.22 185 ALA A C 1
ATOM 1429 O O . ALA A 1 185 ? 12.801 -6.708 1.834 1.00 52.22 185 ALA A O 1
ATOM 1430 N N . GLU A 1 186 ? 13.698 -8.502 2.859 1.00 47.84 186 GLU A N 1
ATOM 1431 C CA . GLU A 1 186 ? 15.067 -8.306 2.373 1.00 47.84 186 GLU A CA 1
ATOM 1432 C C . GLU A 1 186 ? 15.261 -9.069 1.060 1.00 47.84 186 GLU A C 1
ATOM 1434 O O . GLU A 1 186 ? 14.772 -10.191 0.902 1.00 47.84 186 GLU A O 1
ATOM 1439 N N . PHE A 1 187 ? 15.967 -8.468 0.104 1.00 49.69 187 PHE A N 1
ATOM 1440 C CA . PHE A 1 187 ? 16.281 -9.122 -1.162 1.00 49.69 187 PHE A CA 1
ATOM 1441 C C . PHE A 1 187 ? 17.686 -8.761 -1.649 1.00 49.69 187 PHE A C 1
ATOM 1443 O O . PHE A 1 187 ? 18.118 -7.611 -1.567 1.00 49.69 187 PHE A O 1
ATOM 1450 N N . ASP A 1 188 ? 18.367 -9.756 -2.217 1.00 41.06 188 ASP A N 1
ATOM 1451 C CA . ASP A 1 188 ? 19.578 -9.568 -3.010 1.00 41.06 188 ASP A CA 1
ATOM 1452 C C . ASP A 1 188 ? 19.173 -9.240 -4.458 1.00 41.06 188 ASP A C 1
ATOM 1454 O O . ASP A 1 188 ? 18.521 -10.022 -5.150 1.00 41.06 188 ASP A O 1
ATOM 1458 N N . THR A 1 189 ? 19.507 -8.026 -4.893 1.00 36.75 189 THR A N 1
ATOM 1459 C CA . THR A 1 189 ? 19.207 -7.426 -6.209 1.00 36.75 189 THR A CA 1
ATOM 1460 C C . THR A 1 189 ? 19.364 -8.384 -7.403 1.00 36.75 189 THR A C 1
ATOM 1462 O O . THR A 1 189 ? 20.449 -8.932 -7.576 1.00 36.75 189 THR A O 1
ATOM 1465 N N . VAL A 1 190 ? 18.392 -8.456 -8.336 1.00 36.56 190 VAL A N 1
ATOM 1466 C CA . VAL A 1 190 ? 18.638 -8.954 -9.712 1.00 36.56 190 VAL A CA 1
ATOM 1467 C C . VAL A 1 190 ? 17.813 -8.226 -10.795 1.00 36.56 190 VAL A C 1
ATOM 1469 O O . VAL A 1 190 ? 16.599 -8.096 -10.708 1.00 36.56 190 VAL A O 1
ATOM 1472 N N . ALA A 1 191 ? 18.540 -7.865 -11.864 1.00 36.78 191 ALA A N 1
ATOM 1473 C CA . ALA A 1 191 ? 18.152 -7.502 -13.236 1.00 36.78 191 ALA A CA 1
ATOM 1474 C C . ALA A 1 191 ? 17.409 -6.172 -13.476 1.00 36.78 191 ALA A C 1
ATOM 1476 O O . ALA A 1 191 ? 16.185 -6.080 -13.455 1.00 36.78 191 ALA A O 1
ATOM 1477 N N . ALA A 1 192 ? 18.188 -5.165 -13.886 1.00 34.47 192 ALA A N 1
ATOM 1478 C CA . ALA A 1 192 ? 17.702 -4.037 -14.670 1.00 34.47 192 ALA A CA 1
ATOM 1479 C C . ALA A 1 192 ? 17.009 -4.543 -15.951 1.00 34.47 192 ALA A C 1
ATOM 1481 O O . ALA A 1 192 ? 17.661 -5.099 -16.837 1.00 34.47 192 ALA A O 1
ATOM 1482 N N . VAL A 1 193 ? 15.695 -4.337 -16.067 1.00 35.81 193 VAL A N 1
ATOM 1483 C CA . VAL A 1 193 ? 14.943 -4.629 -17.298 1.00 35.81 193 VAL A CA 1
ATOM 1484 C C . VAL A 1 193 ? 15.033 -3.417 -18.223 1.00 35.81 193 VAL A C 1
ATOM 1486 O O . VAL A 1 193 ? 14.105 -2.625 -18.347 1.00 35.81 193 VAL A O 1
ATOM 1489 N N . LEU A 1 194 ? 16.177 -3.267 -18.889 1.00 34.28 194 LEU A N 1
ATOM 1490 C CA . LEU A 1 194 ? 16.299 -2.395 -20.055 1.00 34.28 194 LEU A CA 1
ATOM 1491 C C . LEU A 1 194 ? 16.074 -3.247 -21.310 1.00 34.28 194 LEU A C 1
ATOM 1493 O O . LEU A 1 194 ? 16.977 -3.939 -21.767 1.00 34.28 194 LEU A O 1
ATOM 1497 N N . GLY A 1 195 ? 14.853 -3.202 -21.855 1.00 36.66 195 GLY A N 1
ATOM 1498 C CA . GLY A 1 195 ? 14.522 -3.821 -23.145 1.00 36.66 195 GLY A CA 1
ATOM 1499 C C . GLY A 1 195 ? 13.593 -5.036 -23.068 1.00 36.66 195 GLY A C 1
ATOM 1500 O O . GLY A 1 195 ? 14.006 -6.153 -23.343 1.00 36.66 195 GLY A O 1
ATOM 1501 N N . HIS A 1 196 ? 12.329 -4.799 -22.703 1.00 42.41 196 HIS A N 1
ATOM 1502 C CA . HIS A 1 196 ? 11.106 -5.520 -23.110 1.00 42.41 196 HIS A CA 1
ATOM 1503 C C . HIS A 1 196 ? 11.163 -7.021 -23.472 1.00 42.41 196 HIS A C 1
ATOM 1505 O O . HIS A 1 196 ? 10.501 -7.432 -24.418 1.00 42.41 196 HIS A O 1
ATOM 1511 N N . THR A 1 197 ? 11.821 -7.865 -22.679 1.00 32.94 197 THR A N 1
ATOM 1512 C CA . THR A 1 197 ? 11.466 -9.292 -22.565 1.00 32.94 197 THR A CA 1
ATOM 1513 C C . THR A 1 197 ? 12.066 -9.851 -21.281 1.00 32.94 197 THR A C 1
ATOM 1515 O O . THR A 1 197 ? 13.268 -10.080 -21.207 1.00 32.94 197 THR A O 1
ATOM 1518 N N . ALA A 1 198 ? 11.231 -10.074 -20.267 1.00 39.22 198 ALA A N 1
ATOM 1519 C CA . ALA A 1 198 ? 11.578 -10.930 -19.142 1.00 39.22 198 ALA A CA 1
ATOM 1520 C C . ALA A 1 198 ? 10.855 -12.264 -19.346 1.00 39.22 198 ALA A C 1
ATOM 1522 O O . ALA A 1 198 ? 9.631 -12.300 -19.453 1.00 39.22 198 ALA A O 1
ATOM 1523 N N . THR A 1 199 ? 11.604 -13.356 -19.439 1.00 42.25 199 THR A N 1
ATOM 1524 C CA . THR A 1 199 ? 11.062 -14.716 -19.390 1.00 42.25 199 THR A CA 1
ATOM 1525 C C . THR A 1 199 ? 11.772 -15.443 -18.265 1.00 42.25 199 THR A C 1
ATOM 1527 O O . THR A 1 199 ? 12.866 -15.965 -18.467 1.00 42.25 199 THR A O 1
ATOM 1530 N N . LEU A 1 200 ? 11.161 -15.464 -17.081 1.00 50.84 200 LEU A N 1
ATOM 1531 C CA . LEU A 1 200 ? 11.464 -16.491 -16.093 1.00 50.84 200 LEU A CA 1
ATOM 1532 C C . LEU A 1 200 ? 10.489 -17.643 -16.317 1.00 50.84 200 LEU A C 1
ATOM 1534 O O . LEU A 1 200 ? 9.273 -17.483 -16.223 1.00 50.84 200 LEU A O 1
ATOM 1538 N N . GLY A 1 201 ? 11.038 -18.787 -16.713 1.00 42.03 201 GLY A N 1
ATOM 1539 C CA . GLY A 1 201 ? 10.292 -20.029 -16.848 1.00 42.03 201 GLY A CA 1
ATOM 1540 C C . GLY A 1 201 ? 10.118 -20.718 -15.495 1.00 42.03 201 GLY A C 1
ATOM 1541 O O . GLY A 1 201 ? 11.019 -20.688 -14.662 1.00 42.03 201 GLY A O 1
ATOM 1542 N N . ASP A 1 202 ? 8.965 -21.369 -15.343 1.00 52.59 202 ASP A N 1
ATOM 1543 C CA . ASP A 1 202 ? 8.659 -22.406 -14.347 1.00 52.59 202 ASP A CA 1
ATOM 1544 C C . ASP A 1 202 ? 8.423 -21.976 -12.886 1.00 52.59 202 ASP A C 1
ATOM 1546 O O . ASP A 1 202 ? 8.651 -22.738 -11.948 1.00 52.59 202 ASP A O 1
ATOM 1550 N N . ARG A 1 203 ? 7.883 -20.769 -12.667 1.00 63.88 203 ARG A N 1
ATOM 1551 C CA . ARG A 1 203 ? 7.242 -20.435 -11.384 1.00 63.88 203 ARG A CA 1
ATOM 1552 C C . ARG A 1 203 ? 5.756 -20.792 -11.396 1.00 63.88 203 ARG A C 1
ATOM 1554 O O . ARG A 1 203 ? 5.039 -20.502 -12.356 1.00 63.88 203 ARG A O 1
ATOM 1561 N N . GLY A 1 204 ? 5.311 -21.419 -10.304 1.00 68.69 204 GLY A N 1
ATOM 1562 C CA . GLY A 1 204 ? 3.904 -21.716 -10.044 1.00 68.69 204 GLY A CA 1
ATOM 1563 C C . GLY A 1 204 ? 3.033 -20.451 -9.985 1.00 68.69 204 GLY A C 1
ATOM 1564 O O . GLY A 1 204 ? 3.548 -19.332 -10.025 1.00 68.69 204 GLY A O 1
ATOM 1565 N N . PRO A 1 205 ? 1.700 -20.601 -9.924 1.00 79.81 205 PRO A N 1
ATOM 1566 C CA . PRO A 1 205 ? 0.799 -19.460 -9.792 1.00 79.81 205 PRO A CA 1
ATOM 1567 C C . PRO A 1 205 ? 1.058 -18.696 -8.486 1.00 79.81 205 PRO A C 1
ATOM 1569 O O . PRO A 1 205 ? 1.550 -19.268 -7.513 1.00 79.81 205 PRO A O 1
ATOM 1572 N N . TYR A 1 206 ? 0.672 -17.418 -8.459 1.00 82.50 206 TYR A N 1
ATOM 1573 C CA . TYR A 1 206 ? 0.621 -16.630 -7.229 1.00 82.50 206 TYR A CA 1
ATOM 1574 C C . TYR A 1 206 ? -0.219 -17.366 -6.176 1.00 82.50 206 TYR A C 1
ATOM 1576 O O . TYR A 1 206 ? -1.328 -17.821 -6.466 1.00 82.50 206 TYR A O 1
ATOM 1584 N N . ALA A 1 207 ? 0.345 -17.542 -4.983 1.00 75.25 207 ALA A N 1
ATOM 1585 C CA . ALA A 1 207 ? -0.212 -18.411 -3.949 1.00 75.25 207 ALA A CA 1
ATOM 1586 C C . ALA A 1 207 ? -1.271 -17.720 -3.070 1.00 75.25 207 ALA A C 1
ATOM 1588 O O . ALA A 1 207 ? -2.059 -18.403 -2.416 1.00 75.25 207 ALA A O 1
ATOM 1589 N N . GLY A 1 208 ? -1.285 -16.386 -3.047 1.00 80.06 208 GLY A N 1
ATOM 1590 C CA . GLY A 1 208 ? -2.114 -15.559 -2.177 1.00 80.06 208 GLY A CA 1
ATOM 1591 C C . GLY A 1 208 ? -2.912 -14.489 -2.921 1.00 80.06 208 GLY A C 1
ATOM 1592 O O . GLY A 1 208 ? -2.656 -14.170 -4.082 1.00 80.06 208 GLY A O 1
ATOM 1593 N N . ALA A 1 209 ? -3.893 -13.919 -2.223 1.00 86.12 209 ALA A N 1
ATOM 1594 C CA . ALA A 1 209 ? -4.687 -12.788 -2.692 1.00 86.12 209 ALA A CA 1
ATOM 1595 C C . ALA A 1 209 ? -3.934 -11.455 -2.551 1.00 86.12 209 ALA A C 1
ATOM 1597 O O . ALA A 1 209 ? -4.286 -10.479 -3.208 1.00 86.12 209 ALA A O 1
ATOM 1598 N N . THR A 1 210 ? -2.902 -11.412 -1.706 1.00 93.19 210 THR A N 1
ATOM 1599 C CA . THR A 1 210 ? -2.101 -10.213 -1.444 1.00 93.19 210 THR A CA 1
ATOM 1600 C C . THR A 1 210 ? -0.613 -10.430 -1.718 1.00 93.19 210 THR A C 1
ATOM 1602 O O . THR A 1 210 ? -0.115 -11.552 -1.626 1.00 93.19 210 THR A O 1
ATOM 1605 N N . LEU A 1 211 ? 0.134 -9.349 -1.985 1.00 90.62 211 LEU A N 1
ATOM 1606 C CA . LEU A 1 211 ? 1.605 -9.400 -2.075 1.00 90.62 211 LEU A CA 1
ATOM 1607 C C . LEU A 1 211 ? 2.218 -10.030 -0.812 1.00 90.62 211 LEU A C 1
ATOM 1609 O O . LEU A 1 211 ? 3.095 -10.878 -0.911 1.00 90.62 211 LEU A O 1
ATOM 1613 N N . ARG A 1 212 ? 1.710 -9.680 0.372 1.00 88.12 212 ARG A N 1
ATOM 1614 C CA . ARG A 1 212 ? 2.152 -10.254 1.647 1.00 88.12 212 ARG A CA 1
ATOM 1615 C C . ARG A 1 212 ? 2.000 -11.779 1.700 1.00 88.12 212 ARG A C 1
ATOM 1617 O O . ARG A 1 212 ? 2.940 -12.471 2.077 1.00 88.12 212 ARG A O 1
ATOM 1624 N N . GLU A 1 213 ? 0.846 -12.302 1.291 1.00 88.12 213 GLU A N 1
ATOM 1625 C CA . GLU A 1 213 ? 0.592 -13.749 1.237 1.00 88.12 213 GLU A CA 1
ATOM 1626 C C . GLU A 1 213 ? 1.439 -14.448 0.166 1.00 88.12 213 GLU A C 1
ATOM 1628 O O . GLU A 1 213 ? 1.951 -15.535 0.420 1.00 88.12 213 GLU A O 1
ATOM 1633 N N . ASN A 1 214 ? 1.644 -13.815 -0.997 1.00 84.38 214 ASN A N 1
ATOM 1634 C CA . ASN A 1 214 ? 2.538 -14.330 -2.042 1.00 84.38 214 ASN A CA 1
ATOM 1635 C C . ASN A 1 214 ? 3.979 -14.490 -1.541 1.00 84.38 214 ASN A C 1
ATOM 1637 O O . ASN A 1 214 ? 4.658 -15.445 -1.906 1.00 84.38 214 ASN A O 1
ATOM 1641 N N . LEU A 1 215 ? 4.418 -13.587 -0.663 1.00 79.38 215 LEU A N 1
ATOM 1642 C CA . LEU A 1 215 ? 5.729 -13.638 -0.019 1.00 79.38 215 LEU A CA 1
ATOM 1643 C C . LEU A 1 215 ? 5.766 -14.546 1.225 1.00 79.38 215 LEU A C 1
ATOM 1645 O O . LEU A 1 215 ? 6.807 -14.654 1.868 1.00 79.38 215 LEU A O 1
ATOM 1649 N N . GLY A 1 216 ? 4.651 -15.191 1.592 1.00 75.69 216 GLY A N 1
ATOM 1650 C CA . GLY A 1 216 ? 4.566 -16.045 2.782 1.00 75.69 216 GLY A CA 1
ATOM 1651 C C . GLY A 1 216 ? 4.733 -15.291 4.106 1.00 75.69 216 GLY A C 1
ATOM 1652 O O . GLY A 1 216 ? 5.075 -15.894 5.123 1.00 75.69 216 GLY A O 1
ATOM 1653 N N . LEU A 1 217 ? 4.516 -13.975 4.104 1.00 76.75 217 LEU A N 1
ATOM 1654 C CA . LEU A 1 217 ? 4.683 -13.121 5.274 1.00 76.75 217 LEU A CA 1
ATOM 1655 C C . LEU A 1 217 ? 3.437 -13.166 6.165 1.00 76.75 217 LEU A C 1
ATOM 1657 O O . LEU A 1 217 ? 2.298 -13.168 5.692 1.00 76.75 217 LEU A O 1
ATOM 1661 N N . ALA A 1 218 ? 3.650 -13.147 7.480 1.00 79.12 218 ALA A N 1
ATOM 1662 C CA . ALA A 1 218 ? 2.559 -13.059 8.440 1.00 79.12 218 ALA A CA 1
ATOM 1663 C C . ALA A 1 218 ? 1.839 -11.703 8.342 1.00 79.12 218 ALA A C 1
ATOM 1665 O O . ALA A 1 218 ? 2.442 -10.669 8.034 1.00 79.12 218 ALA A O 1
ATOM 1666 N N . ARG A 1 219 ? 0.533 -11.702 8.630 1.00 82.94 219 ARG A N 1
ATOM 1667 C CA . ARG A 1 219 ? -0.242 -10.465 8.795 1.00 82.94 219 ARG A CA 1
ATOM 1668 C C . ARG A 1 219 ? 0.251 -9.739 10.058 1.00 82.94 219 ARG A C 1
ATOM 1670 O O . ARG A 1 219 ? 0.344 -10.390 11.098 1.00 82.94 219 ARG A O 1
ATOM 1677 N N . PRO A 1 220 ? 0.529 -8.427 10.001 1.00 82.75 220 PRO A N 1
ATOM 1678 C CA . PRO A 1 220 ? 1.063 -7.703 11.144 1.00 82.75 220 PRO A CA 1
ATOM 1679 C C . PRO A 1 220 ? 0.020 -7.538 12.250 1.00 82.75 220 PRO A C 1
ATOM 1681 O O . PRO A 1 220 ? -1.163 -7.254 11.999 1.00 82.75 220 PRO A O 1
ATOM 1684 N N . GLU A 1 221 ? 0.483 -7.684 13.490 1.00 80.06 221 GLU A N 1
ATOM 1685 C CA . GLU A 1 221 ? -0.292 -7.304 14.666 1.00 80.06 221 GLU A CA 1
ATOM 1686 C C . GLU A 1 221 ? -0.499 -5.787 14.708 1.00 80.06 221 GLU A C 1
ATOM 1688 O O . GLU A 1 221 ? 0.279 -5.018 14.150 1.00 80.06 221 GLU A O 1
ATOM 1693 N N . VAL A 1 222 ? -1.571 -5.362 15.375 1.00 78.81 222 VAL A N 1
ATOM 1694 C CA . VAL A 1 222 ? -1.838 -3.940 15.607 1.00 78.81 222 VAL A CA 1
ATOM 1695 C C . VAL A 1 222 ? -0.823 -3.416 16.623 1.00 78.81 222 VAL A C 1
ATOM 1697 O O . VAL A 1 222 ? -0.782 -3.914 17.754 1.00 78.81 222 VAL A O 1
ATOM 1700 N N . VAL A 1 223 ? -0.052 -2.399 16.243 1.00 71.94 223 VAL A N 1
ATOM 1701 C CA . VAL A 1 223 ? 0.849 -1.661 17.131 1.00 71.94 223 VAL A CA 1
ATOM 1702 C C . VAL A 1 223 ? 0.019 -1.075 18.278 1.00 71.94 223 VAL A C 1
ATOM 1704 O O . VAL A 1 223 ? -1.014 -0.431 18.065 1.00 71.94 223 VAL A O 1
ATOM 1707 N N . ARG A 1 224 ? 0.416 -1.402 19.511 1.00 58.84 224 ARG A N 1
ATOM 1708 C CA . ARG A 1 224 ? -0.283 -0.981 20.731 1.00 58.84 224 ARG A CA 1
ATOM 1709 C C . ARG A 1 224 ? 0.128 0.408 21.170 1.00 58.84 224 ARG A C 1
ATOM 1711 O O . ARG A 1 224 ? 1.338 0.696 21.099 1.00 58.84 224 ARG A O 1
#

Sequence (224 aa):
MDPMTALLALVRDPGGALDLPHYVQIAHALERARFDALLLSDTKLDPLVVLPALASVTDHIGLVADTSGVAPYHLARKLASLDHLSGGRAGWLIDTADGDLVTTEYVEVVRQLWDSFSDKAILRDKANARYYDPDQLRTPHHRGEHFTVRGPLNISRPPQGHPVIFQFGSALLGDVFVDRATDVAEFDTVAAVLGHTATLGDRGPYAGATLRENLGLARPEVVR

Secondary structure (DSSP, 8-state):
-------EEEEEESS----HHHHHHHHHHHHHTT-SEEEEEEESS-HHHHHHHHHTT-SS-EEEEE-TT--HHHHHHHHHHHHHHHTS-EEEEPP-TT-HHHHHHHHHHHHHHHTTB-TT-EEEETTTTEEE-GGGB----EE-SS-EE----SSPPPTTSSPEEEEE-SSSS------SS--EEEE-------SS------PPPP-SSSHHHHTTPPPPPPP-

Radius of gyration: 17.91 Å; chains: 1; bounding box: 58×39×44 Å

InterPro domains:
  IPR011251 Luciferase-like domain [PF00296] (19-166)
  IPR036661 Luciferase-like domain superfamily [G3DSA:3.20.20.30] (9-198)
  IPR036661 Luciferase-like domain superfamily [SSF51679] (12-172)
  IPR051260 D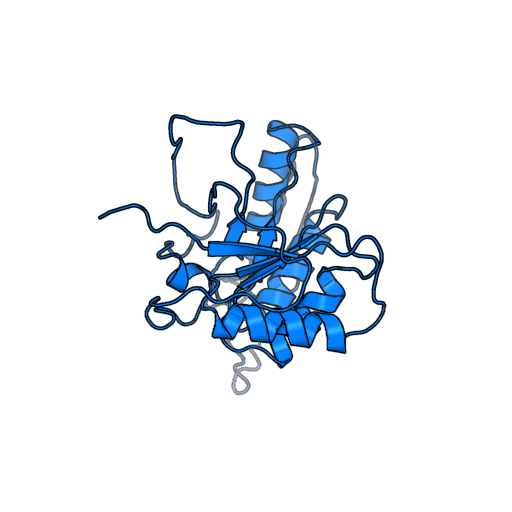iverse substrate monooxygenases [PTHR30011] (19-171)

pLDDT: mean 79.57, std 20.96, range [25.09, 98.31]

Organism: NCBI:txid860235